Protein AF-A0A7C4FQJ3-F1 (afdb_monomer_lite)

Radius of gyration: 30.44 Å; chains: 1; bounding box: 120×42×60 Å

pLDDT: mean 80.61, std 16.91, range [27.39, 98.31]

Foldseek 3Di:
DDPPPPPPDFLEAEDPQDVNQADLAQVRRVVLLVVLLVPEDADDDPDDDPDDDADDGRCVVGVNVRSNRVNNCVVPDDPDDDDDDDDPDDDDPDDDDSPDYYYADNNAFKDFQFVLFQLPCQLQVQLPLSQWDRDPSGIDGPFRLSTRNPPSSCPRRPSSRMDGDDDDGDHHRSVVSVVVVVVVVVVVVVVVVVVVVPPPPPPDDPPVPDDDDDDDDDDPDDDDDDDDDDD

Secondary structure (DSSP, 8-state):
--TT----SSSEE--SSBTTTB-SSHHHHHHHHHHHHHT-PPPP-SS---------S-HHHHHHHHHHHHGGGTT---S--------SS---SS-----S-EE--TT-EEEE-TTT-----TTSTT-TT--EEEETTEEEES-GGG--S--TTTTT-TT--EEEE----PPP-HHHHHHHHHHHHHHHHHHHHHHTTSS------GGG--PPPPPPPP-------------

Structure (mmCIF, N/CA/C/O backbone):
data_AF-A0A7C4FQJ3-F1
#
_entry.id   AF-A0A7C4FQJ3-F1
#
loop_
_atom_site.group_PDB
_atom_site.id
_atom_site.type_symbol
_atom_site.label_atom_id
_atom_site.label_alt_id
_atom_site.label_comp_id
_atom_site.label_asym_id
_atom_site.label_entity_id
_atom_site.label_seq_id
_atom_site.pdbx_PDB_ins_code
_atom_site.Cartn_x
_atom_site.Cartn_y
_atom_site.Cartn_z
_atom_site.occupancy
_atom_site.B_iso_or_equiv
_atom_site.auth_seq_id
_atom_site.auth_comp_id
_atom_site.auth_asym_id
_atom_site.auth_atom_id
_atom_site.pdbx_PDB_model_num
ATOM 1 N N . MET A 1 1 ? 21.097 -26.391 -0.939 1.00 33.69 1 MET A N 1
ATOM 2 C CA . MET A 1 1 ? 20.288 -25.383 -0.218 1.00 33.69 1 MET A CA 1
ATOM 3 C C . MET A 1 1 ? 18.877 -25.430 -0.784 1.00 33.69 1 MET A C 1
ATOM 5 O O . MET A 1 1 ? 18.704 -25.175 -1.967 1.00 33.69 1 MET A O 1
ATOM 9 N N . ASN A 1 2 ? 17.912 -25.913 -0.001 1.00 27.39 2 ASN A N 1
ATOM 10 C CA . ASN A 1 2 ? 16.587 -26.300 -0.489 1.00 27.39 2 ASN A CA 1
ATOM 11 C C . ASN A 1 2 ? 15.615 -25.109 -0.390 1.00 27.39 2 ASN A C 1
ATOM 13 O O . ASN A 1 2 ? 15.129 -24.790 0.691 1.00 27.39 2 ASN A O 1
ATOM 17 N N . ILE A 1 3 ? 15.368 -24.439 -1.518 1.00 42.12 3 ILE A N 1
ATOM 18 C CA . ILE A 1 3 ? 14.580 -23.191 -1.632 1.00 42.12 3 ILE A CA 1
ATOM 19 C C . ILE A 1 3 ? 13.062 -23.422 -1.463 1.00 42.12 3 ILE A C 1
ATOM 21 O O . ILE A 1 3 ? 12.277 -22.481 -1.503 1.00 42.12 3 ILE A O 1
ATOM 25 N N . PHE A 1 4 ? 12.643 -24.677 -1.274 1.00 44.12 4 PHE A N 1
ATOM 26 C CA . PHE A 1 4 ? 11.241 -25.092 -1.170 1.00 44.12 4 PHE A CA 1
ATOM 27 C C . PHE A 1 4 ? 10.815 -25.492 0.250 1.00 44.12 4 PHE A C 1
ATOM 29 O O . PHE A 1 4 ? 9.673 -25.892 0.454 1.00 44.12 4 PHE A O 1
ATOM 36 N N . SER A 1 5 ? 11.700 -25.386 1.246 1.00 38.53 5 SER A N 1
ATOM 37 C CA . SER A 1 5 ? 11.407 -25.865 2.606 1.00 38.53 5 SER A CA 1
ATOM 38 C C . SER A 1 5 ? 10.730 -24.850 3.528 1.00 38.53 5 SER A C 1
ATOM 40 O O . SER A 1 5 ? 10.551 -25.161 4.706 1.00 38.53 5 SER A O 1
ATOM 42 N N . ASN A 1 6 ? 10.311 -23.674 3.047 1.00 39.09 6 ASN A N 1
ATOM 43 C CA . ASN A 1 6 ? 9.541 -22.769 3.898 1.00 39.09 6 ASN A CA 1
ATOM 44 C C . ASN A 1 6 ? 8.069 -23.185 3.878 1.00 39.09 6 ASN A C 1
ATOM 46 O O . ASN A 1 6 ? 7.295 -22.804 3.001 1.00 39.09 6 ASN A O 1
ATOM 50 N N . ARG A 1 7 ? 7.727 -24.066 4.823 1.00 42.25 7 ARG A N 1
ATOM 51 C CA . ARG A 1 7 ? 6.365 -24.529 5.066 1.00 42.25 7 ARG A CA 1
ATOM 52 C C . ARG A 1 7 ? 5.461 -23.314 5.233 1.00 42.25 7 ARG A C 1
ATOM 54 O O . ARG A 1 7 ? 5.662 -22.498 6.125 1.00 42.25 7 ARG A O 1
ATOM 61 N N . ASN A 1 8 ? 4.482 -23.252 4.343 1.00 44.09 8 ASN A N 1
ATOM 62 C CA . ASN A 1 8 ? 3.372 -22.321 4.305 1.00 44.09 8 ASN A CA 1
ATOM 63 C C . ASN A 1 8 ? 2.538 -22.486 5.590 1.00 44.09 8 ASN A C 1
ATOM 65 O O . ASN A 1 8 ? 1.589 -23.267 5.624 1.00 44.09 8 ASN A O 1
ATOM 69 N N . GLN A 1 9 ? 2.942 -21.837 6.680 1.00 42.66 9 GLN A N 1
ATOM 70 C CA . GLN A 1 9 ? 2.103 -21.709 7.866 1.00 42.66 9 GLN A CA 1
ATOM 71 C C . GLN A 1 9 ? 1.145 -20.542 7.589 1.00 42.66 9 GLN A C 1
ATOM 73 O O . GLN A 1 9 ? 1.572 -19.395 7.568 1.00 42.66 9 GLN A O 1
ATOM 78 N N . GLY A 1 10 ? -0.118 -20.845 7.270 1.00 50.75 10 GLY A N 1
ATOM 79 C CA . GLY A 1 10 ? -1.198 -19.848 7.185 1.00 50.75 10 GLY A CA 1
ATOM 80 C C . GLY A 1 10 ? -1.580 -19.315 5.796 1.00 50.75 10 GLY A C 1
ATOM 81 O O . GLY A 1 10 ? -2.451 -18.461 5.715 1.00 50.75 10 GLY A O 1
ATOM 82 N N . GLY A 1 11 ? -0.986 -19.790 4.694 1.00 65.56 11 GLY A N 1
ATOM 83 C CA . GLY A 1 11 ? -1.354 -19.321 3.345 1.00 65.56 11 GLY A CA 1
ATOM 84 C C . GLY A 1 11 ? -0.815 -17.930 2.979 1.00 65.56 11 GLY A C 1
ATOM 85 O O . GLY A 1 11 ? -1.177 -17.390 1.937 1.00 65.56 11 GLY A O 1
ATOM 86 N N . ILE A 1 12 ? 0.068 -17.354 3.797 1.00 73.25 12 ILE A N 1
ATOM 87 C CA . ILE A 1 12 ? 0.693 -16.051 3.550 1.00 73.25 12 ILE A CA 1
ATOM 88 C C . ILE A 1 12 ? 2.012 -16.242 2.794 1.00 73.25 12 ILE A C 1
ATOM 90 O O . ILE A 1 12 ? 2.912 -16.975 3.215 1.00 73.25 12 ILE A O 1
ATOM 94 N N . ARG A 1 13 ? 2.153 -15.548 1.663 1.00 77.12 13 ARG A N 1
ATOM 95 C CA . ARG A 1 13 ? 3.369 -15.522 0.855 1.00 77.12 13 ARG A CA 1
ATOM 96 C C . ARG A 1 13 ? 4.292 -14.391 1.311 1.00 77.12 13 ARG A C 1
ATOM 98 O O . ARG A 1 13 ? 4.079 -13.230 0.975 1.00 77.12 13 ARG A O 1
ATOM 105 N N . ARG A 1 14 ? 5.371 -14.774 1.995 1.00 79.88 14 ARG A N 1
ATOM 106 C CA . ARG A 1 14 ? 6.438 -13.865 2.444 1.00 79.88 14 ARG A CA 1
ATOM 107 C C . ARG A 1 14 ? 7.225 -13.249 1.275 1.00 79.88 14 ARG A C 1
ATOM 109 O O . ARG A 1 14 ? 7.381 -13.911 0.235 1.00 79.88 14 ARG A O 1
ATOM 116 N N . PRO A 1 15 ? 7.775 -12.029 1.422 1.00 85.12 15 PRO A N 1
ATOM 117 C CA . PRO A 1 15 ? 8.543 -11.381 0.366 1.00 85.12 15 PRO A CA 1
ATOM 118 C C . PRO A 1 15 ? 9.841 -12.149 0.074 1.00 85.12 15 PRO A C 1
ATOM 120 O O . PRO A 1 15 ? 10.748 -12.236 0.894 1.00 85.12 15 PRO A O 1
ATOM 123 N N . ALA A 1 16 ? 9.952 -12.701 -1.136 1.00 88.06 16 ALA A N 1
ATOM 124 C CA . ALA A 1 16 ? 11.078 -13.562 -1.519 1.00 88.06 16 ALA A CA 1
ATOM 125 C C . ALA A 1 16 ? 12.382 -12.805 -1.839 1.00 88.06 16 ALA A C 1
ATOM 127 O O . ALA A 1 16 ? 13.419 -13.440 -2.024 1.00 88.06 16 ALA A O 1
ATOM 128 N N . VAL A 1 17 ? 12.317 -11.477 -1.989 1.00 91.44 17 VAL A N 1
ATOM 129 C CA . VAL A 1 17 ? 13.436 -10.629 -2.444 1.00 91.44 17 VAL A CA 1
ATOM 130 C C . VAL A 1 17 ? 13.626 -9.363 -1.597 1.00 91.44 17 VAL A C 1
ATOM 132 O O . VAL A 1 17 ? 14.410 -8.490 -1.977 1.00 91.44 17 VAL A O 1
ATOM 135 N N . ALA A 1 18 ? 12.937 -9.260 -0.455 1.00 87.69 18 ALA A N 1
ATOM 136 C CA . ALA A 1 18 ? 13.208 -8.221 0.536 1.00 87.69 18 ALA A CA 1
ATOM 137 C C . ALA A 1 18 ? 14.666 -8.321 1.009 1.00 87.69 18 ALA A C 1
ATOM 139 O O . ALA A 1 18 ? 15.169 -9.416 1.257 1.00 87.69 18 ALA A O 1
ATOM 140 N N . GLY A 1 19 ? 15.358 -7.186 1.080 1.00 87.69 19 GLY A N 1
ATOM 141 C CA . GLY A 1 19 ? 16.791 -7.104 1.378 1.00 87.69 19 GLY A CA 1
ATOM 142 C C . GLY A 1 19 ? 17.708 -7.348 0.173 1.00 87.69 19 GLY A C 1
ATOM 143 O O . GLY A 1 19 ? 18.912 -7.140 0.285 1.00 87.69 19 GLY A O 1
ATOM 144 N N . ALA A 1 20 ? 17.166 -7.756 -0.981 1.00 91.94 20 ALA A N 1
ATOM 145 C CA . ALA A 1 20 ? 17.928 -7.941 -2.219 1.00 91.94 20 ALA A CA 1
ATOM 146 C C . ALA A 1 20 ? 17.508 -6.955 -3.317 1.00 91.94 20 ALA A C 1
ATOM 148 O O . ALA A 1 20 ? 18.353 -6.310 -3.927 1.00 91.94 20 ALA A O 1
ATOM 149 N N . PHE A 1 21 ? 16.206 -6.850 -3.595 1.00 95.62 21 PHE A N 1
ATOM 150 C CA . PHE A 1 21 ? 15.679 -5.978 -4.656 1.00 95.62 21 PHE A CA 1
ATOM 151 C C . PHE A 1 21 ? 15.220 -4.629 -4.112 1.00 95.62 21 PHE A C 1
ATOM 153 O O . PHE A 1 21 ? 15.245 -3.629 -4.820 1.00 95.62 21 PHE A O 1
ATOM 160 N N . TYR A 1 22 ? 14.800 -4.607 -2.860 1.00 93.75 22 TYR A N 1
ATOM 161 C CA . TYR A 1 22 ? 14.366 -3.428 -2.132 1.00 93.75 22 TYR A CA 1
ATOM 162 C C . TYR A 1 22 ? 14.718 -3.633 -0.655 1.00 93.75 22 TYR A C 1
ATOM 164 O O . TYR A 1 22 ? 14.908 -4.788 -0.247 1.00 93.75 22 TYR A O 1
ATOM 172 N N . PRO A 1 23 ? 14.829 -2.565 0.149 1.00 86.62 23 PRO A N 1
ATOM 173 C CA . PRO A 1 23 ? 15.145 -2.699 1.566 1.00 86.62 23 PRO A CA 1
ATOM 174 C C . PRO A 1 23 ? 14.177 -3.646 2.286 1.00 86.62 23 PRO A C 1
ATOM 176 O O . PRO A 1 23 ? 12.971 -3.615 2.056 1.00 86.62 23 PRO A O 1
ATOM 179 N N . SER A 1 24 ? 14.703 -4.515 3.152 1.00 79.38 24 SER A N 1
ATOM 180 C CA . SER A 1 24 ? 13.869 -5.379 4.002 1.00 79.38 24 SER A CA 1
ATOM 181 C C . SER A 1 24 ? 13.267 -4.637 5.192 1.00 79.38 24 SER A C 1
ATOM 183 O O . SER A 1 24 ? 12.317 -5.132 5.783 1.00 79.38 24 SER A O 1
ATOM 185 N N . SER A 1 25 ? 13.827 -3.481 5.550 1.00 76.50 25 SER A N 1
ATOM 186 C CA . SER A 1 25 ? 13.271 -2.578 6.555 1.00 76.50 25 SER A CA 1
ATOM 187 C C . SER A 1 25 ? 12.199 -1.691 5.921 1.00 76.50 25 SER A C 1
ATOM 189 O O . SER A 1 25 ? 12.406 -1.126 4.846 1.00 76.50 25 SER A O 1
ATOM 191 N N . SER A 1 26 ? 11.067 -1.552 6.606 1.00 71.31 26 SER A N 1
ATOM 192 C CA . SER A 1 26 ? 9.972 -0.651 6.260 1.00 71.31 26 SER A CA 1
ATOM 193 C C . SER A 1 26 ? 10.376 0.814 6.226 1.00 71.31 26 SER A C 1
ATOM 195 O O . SER A 1 26 ? 9.877 1.537 5.367 1.00 71.31 26 SER A O 1
ATOM 197 N N . SER A 1 27 ? 11.240 1.275 7.139 1.00 55.97 27 SER A N 1
ATOM 198 C CA . SER A 1 27 ? 11.625 2.690 7.213 1.00 55.97 27 SER A CA 1
ATOM 199 C C . SER A 1 27 ? 12.427 3.073 5.982 1.00 55.97 27 SER A C 1
ATOM 201 O O . SER A 1 27 ? 12.003 3.956 5.242 1.00 55.97 27 SER A O 1
ATOM 203 N N . SER A 1 28 ? 13.492 2.328 5.683 1.00 73.25 28 SER A N 1
ATOM 204 C CA . SER A 1 28 ? 14.291 2.538 4.473 1.00 73.25 28 SER A CA 1
ATOM 205 C C . SER A 1 28 ? 13.462 2.349 3.200 1.00 73.25 28 SER A C 1
ATOM 207 O O . SER A 1 28 ? 13.546 3.160 2.284 1.00 73.25 28 SER A O 1
ATOM 209 N N . LEU A 1 29 ? 12.606 1.319 3.146 1.00 81.00 29 LEU A N 1
ATOM 210 C CA . LEU A 1 29 ? 11.724 1.094 1.998 1.00 81.00 29 LEU A CA 1
ATOM 211 C C . LEU A 1 29 ? 10.767 2.274 1.773 1.00 81.00 29 LEU A C 1
ATOM 213 O O . LEU A 1 29 ? 10.519 2.675 0.637 1.00 81.00 29 LEU A O 1
ATOM 217 N N . ARG A 1 30 ? 10.217 2.831 2.853 1.00 76.38 30 ARG A N 1
ATOM 218 C CA . ARG A 1 30 ? 9.318 3.984 2.809 1.00 76.38 30 ARG A CA 1
ATOM 219 C C . ARG A 1 30 ? 10.050 5.250 2.397 1.00 76.38 30 ARG A C 1
ATOM 221 O O . ARG A 1 30 ? 9.516 5.986 1.575 1.00 76.38 30 ARG A O 1
ATOM 228 N N . GLU A 1 31 ? 11.224 5.509 2.960 1.00 77.31 31 GLU A N 1
ATOM 229 C CA . GLU A 1 31 ? 12.056 6.656 2.592 1.00 77.31 31 GLU A CA 1
ATOM 230 C C . GLU A 1 31 ? 12.368 6.638 1.095 1.00 77.31 31 GLU A C 1
ATOM 232 O O . GLU A 1 31 ? 12.139 7.644 0.421 1.00 77.31 31 GLU A O 1
ATOM 237 N N . ASP A 1 32 ? 12.759 5.477 0.559 1.00 88.25 32 ASP A N 1
ATOM 238 C CA . ASP A 1 32 ? 12.965 5.282 -0.877 1.00 88.25 32 ASP A CA 1
ATOM 239 C C . ASP A 1 32 ? 11.692 5.618 -1.672 1.00 88.25 32 ASP A C 1
ATOM 241 O O . ASP A 1 32 ? 11.722 6.454 -2.575 1.00 88.25 32 ASP A O 1
ATOM 245 N N . ILE A 1 33 ? 10.546 5.016 -1.321 1.00 89.12 33 ILE A N 1
ATOM 246 C CA . ILE A 1 33 ? 9.272 5.220 -2.036 1.00 89.12 33 ILE A CA 1
ATOM 247 C C . ILE A 1 33 ? 8.823 6.687 -1.995 1.00 89.12 33 ILE A C 1
ATOM 249 O O . ILE A 1 33 ? 8.450 7.241 -3.031 1.00 89.12 33 ILE A O 1
ATOM 253 N N . ILE A 1 34 ? 8.853 7.322 -0.820 1.00 83.94 34 ILE A N 1
ATOM 254 C CA . ILE A 1 34 ? 8.459 8.725 -0.645 1.00 83.94 34 ILE A CA 1
ATOM 255 C C . ILE A 1 34 ? 9.386 9.627 -1.452 1.00 83.94 34 ILE A C 1
ATOM 257 O O . ILE A 1 34 ? 8.900 10.502 -2.167 1.00 83.94 34 ILE A O 1
ATOM 261 N N . SER A 1 35 ? 10.697 9.392 -1.386 1.00 90.12 35 SER A N 1
ATOM 262 C CA . SER A 1 35 ? 11.687 10.146 -2.155 1.00 90.12 35 SER A CA 1
ATOM 263 C C . SER A 1 35 ? 11.422 10.029 -3.659 1.00 90.12 35 SER A C 1
ATOM 265 O O . SER A 1 35 ? 11.310 11.040 -4.356 1.00 90.12 35 SER A O 1
ATOM 267 N N . TYR A 1 36 ? 11.187 8.813 -4.163 1.00 97.62 36 TYR A N 1
ATOM 268 C CA . TYR A 1 36 ? 10.872 8.600 -5.576 1.00 97.62 36 TYR A CA 1
ATOM 269 C C . TYR A 1 36 ? 9.573 9.281 -6.014 1.00 97.62 36 TYR A C 1
ATOM 271 O O . TYR A 1 36 ? 9.514 9.799 -7.131 1.00 97.62 36 TYR A O 1
ATOM 279 N N . LEU A 1 37 ? 8.529 9.267 -5.180 1.00 94.50 37 LEU A N 1
ATOM 280 C CA . LEU A 1 37 ? 7.241 9.907 -5.476 1.00 94.50 37 LEU A CA 1
ATOM 281 C C . LEU A 1 37 ? 7.296 11.435 -5.355 1.00 94.50 37 LEU A C 1
ATOM 283 O O . LEU A 1 37 ? 6.553 12.119 -6.058 1.00 94.50 37 LEU A O 1
ATOM 287 N N . ALA A 1 38 ? 8.141 11.975 -4.475 1.00 92.81 38 ALA A N 1
ATOM 288 C CA . ALA A 1 38 ? 8.336 13.415 -4.308 1.00 92.81 38 ALA A CA 1
ATOM 289 C C . ALA A 1 38 ? 9.043 14.047 -5.517 1.00 92.81 38 ALA A C 1
ATOM 291 O O . ALA A 1 38 ? 8.758 15.189 -5.864 1.00 92.81 38 ALA A O 1
ATOM 292 N N . ASN A 1 39 ? 9.902 13.286 -6.199 1.00 96.94 39 ASN A N 1
ATOM 293 C CA . ASN A 1 39 ? 10.610 13.723 -7.408 1.00 96.94 39 ASN A CA 1
ATOM 294 C C . ASN A 1 39 ? 9.741 13.728 -8.681 1.00 96.94 39 ASN A C 1
ATOM 296 O O . ASN A 1 39 ? 10.256 13.962 -9.775 1.00 96.94 39 ASN A O 1
ATOM 300 N N . VAL A 1 40 ? 8.447 13.420 -8.573 1.00 97.88 40 VAL A N 1
ATOM 301 C CA . VAL A 1 40 ? 7.543 13.286 -9.718 1.00 97.88 40 VAL A CA 1
ATOM 302 C C . VAL A 1 40 ? 6.349 14.213 -9.553 1.00 97.88 40 VAL A C 1
ATOM 304 O O . VAL A 1 40 ? 5.654 14.193 -8.538 1.00 97.88 40 VAL A O 1
ATOM 307 N N . GLU A 1 41 ? 6.061 14.976 -10.600 1.00 96.25 41 GLU A N 1
ATOM 308 C CA . GLU A 1 41 ? 4.838 15.765 -10.701 1.00 96.25 41 GLU A CA 1
ATOM 309 C C . GLU A 1 41 ? 3.704 14.954 -11.340 1.00 96.25 41 GLU A C 1
ATOM 311 O O . GLU A 1 41 ? 3.920 14.057 -12.166 1.00 96.25 41 GLU A O 1
ATOM 316 N N . LYS A 1 42 ? 2.464 15.275 -10.961 1.00 95.50 42 LYS A N 1
ATOM 317 C CA . LYS A 1 42 ? 1.294 14.746 -11.663 1.00 95.50 42 LYS A CA 1
ATOM 318 C C . LYS A 1 42 ? 1.156 15.431 -13.010 1.00 95.50 42 LYS A C 1
ATOM 320 O O . LYS A 1 42 ? 1.241 16.653 -13.098 1.00 95.50 42 LYS A O 1
ATOM 325 N N . ILE A 1 43 ? 0.870 14.642 -14.033 1.00 95.19 43 ILE A N 1
ATOM 326 C CA . ILE A 1 43 ? 0.503 15.144 -15.351 1.00 95.19 43 ILE A CA 1
ATOM 327 C C . ILE A 1 43 ? -1.007 15.036 -15.537 1.00 95.19 43 ILE A C 1
ATOM 329 O O . ILE A 1 43 ? -1.663 14.153 -14.982 1.00 95.19 43 ILE A O 1
ATOM 333 N N . GLN A 1 44 ? -1.569 15.938 -16.335 1.00 93.19 44 GLN A N 1
ATOM 334 C CA . GLN A 1 44 ? -2.956 15.810 -16.757 1.00 93.19 44 GLN A CA 1
ATOM 335 C C . GLN A 1 44 ? -3.063 14.657 -17.759 1.00 93.19 44 GLN A C 1
ATOM 337 O O . GLN A 1 44 ? -2.396 14.661 -18.793 1.00 93.19 44 GLN A O 1
ATOM 342 N N . ILE A 1 45 ? -3.901 13.673 -17.442 1.00 92.56 45 ILE A N 1
ATOM 343 C CA . ILE A 1 45 ? -4.217 12.549 -18.321 1.00 92.56 45 ILE A CA 1
ATOM 344 C C . ILE A 1 45 ? -5.700 12.635 -18.646 1.00 92.56 45 ILE A C 1
ATOM 346 O O . ILE A 1 45 ? -6.536 12.661 -17.743 1.00 92.56 45 ILE A O 1
ATOM 350 N N . ASP A 1 46 ? -6.019 12.678 -19.935 1.00 92.81 46 ASP A N 1
ATOM 351 C CA . ASP A 1 46 ? -7.404 12.658 -20.383 1.00 92.81 46 ASP A CA 1
ATOM 352 C C . ASP A 1 46 ? -8.004 11.263 -20.161 1.00 92.81 46 ASP A C 1
ATOM 354 O O . ASP A 1 46 ? -7.442 10.239 -20.555 1.00 92.81 46 ASP A O 1
ATOM 358 N N . GLY A 1 47 ? -9.177 11.221 -19.531 1.00 92.12 47 GLY A N 1
ATOM 359 C CA . GLY A 1 47 ? -9.868 9.975 -19.204 1.00 92.12 47 GLY A CA 1
ATOM 360 C C . GLY A 1 47 ? -9.463 9.376 -17.853 1.00 92.12 47 GLY A C 1
ATOM 361 O O . GLY A 1 47 ? -8.960 10.057 -16.963 1.00 92.12 47 GLY A O 1
ATOM 362 N N . LYS A 1 48 ? -9.762 8.085 -17.667 1.00 91.69 48 LYS A N 1
ATOM 363 C CA . LYS A 1 48 ? -9.528 7.358 -16.411 1.00 91.69 48 LYS A CA 1
ATOM 364 C C . LYS A 1 48 ? -8.362 6.387 -16.569 1.00 91.69 48 LYS A C 1
ATOM 366 O O . LYS A 1 48 ? -8.372 5.552 -17.471 1.00 91.69 48 LYS A O 1
ATOM 371 N N . ILE A 1 49 ? -7.405 6.442 -15.646 1.00 95.62 49 ILE A N 1
ATOM 372 C CA . ILE A 1 49 ? -6.322 5.458 -15.557 1.00 95.62 49 ILE A CA 1
ATOM 373 C C . ILE A 1 49 ? -6.911 4.129 -15.067 1.00 95.62 49 ILE A C 1
ATOM 375 O O . ILE A 1 49 ? -7.478 4.060 -13.977 1.00 95.62 49 ILE A O 1
ATOM 379 N N . ILE A 1 50 ? -6.789 3.078 -15.880 1.00 95.19 50 ILE A N 1
ATOM 380 C CA . ILE A 1 50 ? -7.267 1.720 -15.550 1.00 95.19 50 ILE A CA 1
ATOM 381 C C . ILE A 1 50 ? -6.137 0.695 -15.413 1.00 95.19 50 ILE A C 1
ATOM 383 O O . ILE A 1 50 ? -6.368 -0.410 -14.933 1.00 95.19 50 ILE A O 1
ATOM 387 N N . ALA A 1 51 ? -4.926 1.037 -15.853 1.00 96.75 51 ALA A N 1
ATOM 388 C CA . ALA A 1 51 ? -3.765 0.161 -15.804 1.00 96.75 51 ALA A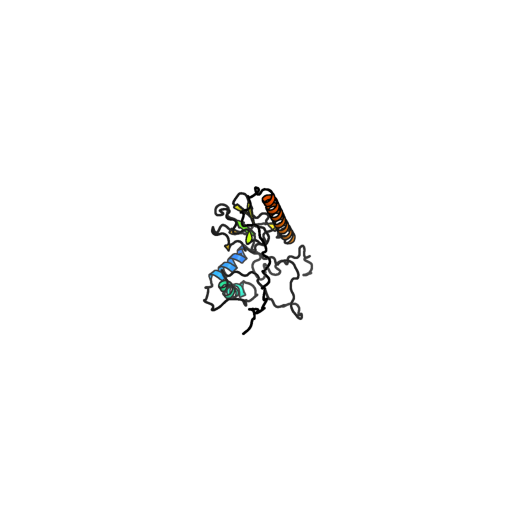 CA 1
ATOM 389 C C . ALA A 1 51 ? -2.477 0.987 -15.744 1.00 96.75 51 ALA A C 1
ATOM 391 O O . ALA A 1 51 ? -2.394 2.057 -16.347 1.00 96.75 51 ALA A O 1
ATOM 392 N N . LEU A 1 52 ? -1.469 0.450 -15.056 1.00 97.56 52 LEU A N 1
ATOM 393 C CA . LEU A 1 52 ? -0.100 0.957 -15.051 1.00 97.56 52 LEU A CA 1
ATOM 394 C C . LEU A 1 52 ? 0.836 -0.124 -15.595 1.00 97.56 52 LEU A C 1
ATOM 396 O O . LEU A 1 52 ? 0.669 -1.305 -15.296 1.00 97.56 52 LEU A O 1
ATOM 400 N N . ILE A 1 53 ? 1.845 0.287 -16.360 1.00 97.50 53 ILE A N 1
ATOM 401 C CA . ILE A 1 53 ? 2.965 -0.573 -16.750 1.00 97.50 53 ILE A CA 1
ATOM 402 C C . ILE A 1 53 ? 4.196 -0.032 -16.039 1.00 97.50 53 ILE A C 1
ATOM 404 O O . ILE A 1 53 ? 4.572 1.121 -16.238 1.00 97.50 53 ILE A O 1
ATOM 408 N N . VAL A 1 54 ? 4.809 -0.864 -15.201 1.00 98.00 54 VAL A N 1
ATOM 409 C CA . VAL A 1 54 ? 5.961 -0.477 -14.384 1.00 98.00 54 VAL A CA 1
ATOM 410 C C . VAL A 1 54 ? 7.085 -1.507 -14.491 1.00 98.00 54 VAL A C 1
ATOM 412 O O . VAL A 1 54 ? 6.820 -2.702 -14.661 1.00 98.00 54 VAL A O 1
ATOM 415 N N . PRO A 1 55 ? 8.353 -1.077 -14.397 1.00 97.88 55 PRO A N 1
ATOM 416 C CA . PRO A 1 55 ? 9.475 -1.999 -14.272 1.00 97.88 55 PRO A CA 1
ATOM 417 C C . PRO A 1 55 ? 9.455 -2.722 -12.913 1.00 97.88 55 PRO A C 1
ATOM 419 O O . PRO A 1 55 ? 8.924 -2.208 -11.933 1.00 97.88 55 PRO A O 1
ATOM 422 N N . HIS A 1 56 ? 10.076 -3.903 -12.846 1.00 96.56 56 HIS A N 1
ATOM 423 C CA . HIS A 1 56 ? 10.138 -4.743 -11.635 1.00 96.56 56 HIS A CA 1
ATOM 424 C C . HIS A 1 56 ? 11.575 -5.141 -11.245 1.00 96.56 56 HIS A C 1
ATOM 426 O O . HIS A 1 56 ? 11.789 -6.161 -10.586 1.00 96.56 56 HIS A O 1
ATOM 432 N N . ALA A 1 57 ? 12.576 -4.374 -11.690 1.00 96.38 57 ALA A N 1
ATOM 433 C CA . ALA A 1 57 ? 13.955 -4.568 -11.251 1.00 96.38 57 ALA A CA 1
ATOM 434 C C . ALA A 1 57 ? 14.132 -4.092 -9.794 1.00 96.38 57 ALA A C 1
ATOM 436 O O . ALA A 1 57 ? 13.200 -3.589 -9.163 1.00 96.38 57 ALA A O 1
ATOM 437 N N . GLY A 1 58 ? 15.337 -4.265 -9.243 1.00 97.06 58 GLY A N 1
ATOM 438 C CA . GLY A 1 58 ? 15.658 -3.707 -7.929 1.00 97.06 58 GLY A CA 1
ATOM 439 C C . GLY A 1 58 ? 15.448 -2.186 -7.890 1.00 97.06 58 GLY A C 1
ATOM 440 O O . GLY A 1 58 ? 15.699 -1.496 -8.880 1.00 97.06 58 GLY A O 1
ATOM 441 N N . TYR A 1 59 ? 14.999 -1.658 -6.750 1.00 96.81 59 TYR A N 1
ATOM 442 C CA . TYR A 1 59 ? 14.583 -0.260 -6.578 1.00 96.81 59 TYR A CA 1
ATOM 443 C C . TYR A 1 59 ? 15.690 0.733 -6.921 1.00 96.81 59 TYR A C 1
ATOM 445 O O . TYR A 1 59 ? 15.415 1.733 -7.579 1.00 96.81 59 TYR A O 1
ATOM 453 N N . MET A 1 60 ? 16.945 0.395 -6.619 1.00 96.31 60 MET A N 1
ATOM 454 C CA . MET A 1 60 ? 18.104 1.200 -7.015 1.00 96.31 60 MET A CA 1
ATOM 455 C C . MET A 1 60 ? 18.197 1.459 -8.530 1.00 96.31 60 MET A C 1
ATOM 457 O O . MET A 1 60 ? 18.807 2.438 -8.945 1.00 96.31 60 MET A O 1
ATOM 461 N N . TYR A 1 61 ? 17.608 0.590 -9.358 1.00 97.38 61 TYR A N 1
ATOM 462 C CA . TYR A 1 61 ? 17.610 0.712 -10.816 1.00 97.38 61 TYR A CA 1
ATOM 463 C C . TYR A 1 61 ? 16.285 1.236 -11.364 1.00 97.38 61 TYR A C 1
ATOM 465 O O . TYR A 1 61 ? 16.278 1.974 -12.345 1.00 97.38 61 TYR A O 1
ATOM 473 N N . SER A 1 62 ? 15.159 0.824 -10.776 1.00 98.00 62 SER A N 1
ATOM 474 C CA . SER A 1 62 ? 13.841 1.058 -11.373 1.00 98.00 62 SER A CA 1
ATOM 475 C C . SER A 1 62 ? 12.817 1.747 -10.479 1.00 98.00 62 SER A C 1
ATOM 477 O O . SER A 1 62 ? 11.725 2.039 -10.961 1.00 98.00 62 SER A O 1
ATOM 479 N N . GLY A 1 63 ? 13.141 2.035 -9.216 1.00 97.56 63 GLY A N 1
ATOM 480 C CA . GLY A 1 63 ? 12.218 2.658 -8.261 1.00 97.56 63 GLY A CA 1
ATOM 481 C C . GLY A 1 63 ? 11.726 4.027 -8.734 1.00 97.56 63 GLY A C 1
ATOM 482 O O . GLY A 1 63 ? 10.522 4.242 -8.864 1.00 97.56 63 GLY A O 1
ATOM 483 N N . GLN A 1 64 ? 12.655 4.906 -9.122 1.00 98.31 64 GLN A N 1
ATOM 484 C CA . GLN A 1 64 ? 12.330 6.234 -9.657 1.00 98.31 64 GLN A CA 1
ATOM 485 C C . GLN A 1 64 ? 11.558 6.177 -10.986 1.00 98.31 64 GLN A C 1
ATOM 487 O O . GLN A 1 64 ? 10.734 7.041 -11.261 1.00 98.31 64 GLN A O 1
ATOM 492 N N . VAL A 1 65 ? 11.798 5.164 -11.824 1.00 98.31 65 VAL A N 1
ATOM 493 C CA . VAL A 1 65 ? 11.054 5.004 -13.085 1.00 98.31 65 VAL A CA 1
ATOM 494 C C . VAL A 1 65 ? 9.619 4.558 -12.805 1.00 98.31 65 VAL A C 1
ATOM 496 O O . VAL A 1 65 ? 8.681 5.089 -13.393 1.00 98.31 65 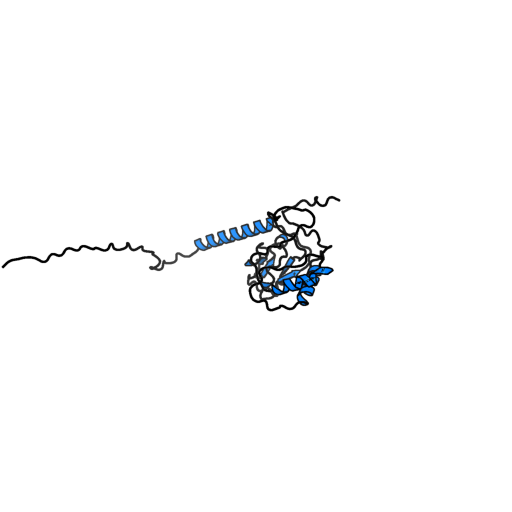VAL A O 1
ATOM 499 N N . ALA A 1 66 ? 9.432 3.611 -11.883 1.00 98.31 66 ALA A N 1
ATOM 500 C CA . ALA A 1 66 ? 8.107 3.149 -11.486 1.00 98.31 66 ALA A CA 1
ATOM 501 C C . ALA A 1 66 ? 7.270 4.267 -10.836 1.00 98.31 66 ALA A C 1
ATOM 503 O O . ALA A 1 66 ? 6.053 4.308 -11.035 1.00 98.31 66 ALA A O 1
ATOM 504 N N . SER A 1 67 ? 7.894 5.198 -10.103 1.00 98.12 67 SER A N 1
ATOM 505 C CA . SER A 1 67 ? 7.169 6.288 -9.439 1.00 98.12 67 SER A CA 1
ATOM 506 C C . SER A 1 67 ? 6.496 7.257 -10.416 1.00 98.12 67 SER A C 1
ATOM 508 O O . SER A 1 67 ? 5.437 7.783 -10.078 1.00 98.12 67 SER A O 1
ATOM 510 N N . TYR A 1 68 ? 7.005 7.413 -11.648 1.00 98.19 68 TYR A N 1
ATOM 511 C CA . TYR A 1 68 ? 6.322 8.191 -12.691 1.00 98.19 68 TYR A CA 1
ATOM 512 C C . TYR A 1 68 ? 4.911 7.684 -12.984 1.00 98.19 68 TYR A C 1
ATOM 514 O O . TYR A 1 68 ? 4.029 8.498 -13.242 1.00 98.19 68 TYR A O 1
ATOM 522 N N . ALA A 1 69 ? 4.687 6.369 -12.911 1.00 97.81 69 ALA A N 1
ATOM 523 C CA . ALA A 1 69 ? 3.375 5.761 -13.105 1.00 97.81 69 ALA A CA 1
ATOM 524 C C . ALA A 1 69 ? 2.522 5.835 -11.829 1.00 97.81 69 ALA A C 1
ATOM 526 O O . ALA A 1 69 ? 1.384 6.301 -11.872 1.00 97.81 69 ALA A O 1
ATOM 527 N N . TYR A 1 70 ? 3.079 5.426 -10.682 1.00 97.44 70 TYR A N 1
ATOM 528 C CA . TYR A 1 70 ? 2.341 5.402 -9.413 1.00 97.44 70 TYR A CA 1
ATOM 529 C C . TYR A 1 70 ? 1.889 6.792 -8.951 1.00 97.44 70 TYR A C 1
ATOM 531 O O . TYR A 1 70 ? 0.795 6.929 -8.410 1.00 97.44 70 TYR A O 1
ATOM 539 N N . LYS A 1 71 ? 2.673 7.845 -9.209 1.00 97.06 71 LYS A N 1
ATOM 540 C CA . LYS A 1 71 ? 2.296 9.214 -8.835 1.00 97.06 71 LYS A CA 1
ATOM 541 C C . LYS A 1 71 ? 0.999 9.674 -9.508 1.00 97.06 71 LYS A C 1
ATOM 543 O O . LYS A 1 71 ? 0.244 10.433 -8.905 1.00 97.06 71 LYS A O 1
ATOM 548 N N . GLN A 1 72 ? 0.701 9.185 -10.715 1.00 96.81 72 GLN A N 1
ATOM 549 C CA . GLN A 1 72 ? -0.491 9.604 -11.466 1.00 96.81 72 GLN A CA 1
ATOM 550 C C . GLN A 1 72 ? -1.792 9.075 -10.864 1.00 96.81 72 GLN A C 1
ATOM 552 O O . GLN A 1 72 ? -2.849 9.652 -11.093 1.00 96.81 72 GLN A O 1
ATOM 557 N N . ILE A 1 73 ? -1.712 8.008 -10.066 1.00 94.81 73 ILE A N 1
ATOM 558 C CA . ILE A 1 73 ? -2.864 7.432 -9.367 1.00 94.81 73 ILE A CA 1
ATOM 559 C C . ILE A 1 73 ? -2.941 7.856 -7.895 1.00 94.81 73 ILE A C 1
ATOM 561 O O . ILE A 1 73 ? -3.808 7.386 -7.166 1.00 94.81 73 ILE A O 1
ATOM 565 N N . GLU A 1 74 ? -2.056 8.740 -7.427 1.00 89.44 74 GLU A N 1
ATOM 566 C CA . GLU A 1 74 ? -2.105 9.237 -6.050 1.00 89.44 74 GLU A CA 1
ATOM 567 C C . GLU A 1 74 ? -3.431 9.980 -5.803 1.00 89.44 74 GLU A C 1
ATOM 569 O O . GLU A 1 74 ? -3.787 10.913 -6.528 1.00 89.44 74 GLU A O 1
ATOM 574 N N . GLY A 1 75 ? -4.154 9.571 -4.760 1.00 81.31 75 GLY A N 1
ATOM 575 C CA . GLY A 1 75 ? -5.486 10.088 -4.431 1.00 81.31 75 GLY A CA 1
ATOM 576 C C . GLY A 1 75 ? -6.632 9.436 -5.213 1.00 81.31 75 GLY A C 1
ATOM 577 O O . GLY A 1 75 ? -7.788 9.756 -4.954 1.00 81.31 75 GLY A O 1
ATOM 578 N N . MET A 1 76 ? -6.342 8.518 -6.142 1.00 88.06 76 MET A N 1
ATOM 579 C CA . MET A 1 76 ? -7.360 7.646 -6.727 1.00 88.06 76 MET A CA 1
ATOM 580 C C . MET A 1 76 ? -7.637 6.461 -5.799 1.00 88.06 76 MET A C 1
ATOM 582 O O . MET A 1 76 ? -6.748 5.986 -5.094 1.00 88.06 76 MET A O 1
ATOM 586 N N . THR A 1 77 ? -8.865 5.955 -5.840 1.00 81.12 77 THR A N 1
ATOM 587 C CA . THR A 1 77 ? -9.286 4.762 -5.101 1.00 81.12 77 THR A CA 1
ATOM 588 C C . THR A 1 77 ? -9.665 3.643 -6.066 1.00 81.12 77 THR A C 1
ATOM 590 O O . THR A 1 77 ? -10.152 3.885 -7.175 1.00 81.12 77 THR A O 1
ATOM 593 N N . PHE A 1 78 ? -9.419 2.403 -5.646 1.00 83.88 78 PHE A N 1
ATOM 594 C CA . PHE A 1 78 ? -9.710 1.204 -6.425 1.00 83.88 78 PHE A CA 1
ATOM 595 C C . PHE A 1 78 ? -10.254 0.122 -5.495 1.00 83.88 78 PHE A C 1
ATOM 597 O O . PHE A 1 78 ? -9.629 -0.177 -4.483 1.00 83.88 78 PHE A O 1
ATOM 604 N N . ASP A 1 79 ? -11.371 -0.503 -5.867 1.00 81.00 79 ASP A N 1
ATOM 605 C CA . ASP A 1 79 ? -11.923 -1.642 -5.117 1.00 81.00 79 ASP A CA 1
ATOM 606 C C . ASP A 1 79 ? -11.087 -2.916 -5.314 1.00 81.00 79 ASP A C 1
ATOM 608 O O . ASP A 1 79 ? -11.177 -3.876 -4.552 1.00 81.00 79 ASP A O 1
ATOM 612 N N . SER A 1 80 ? -10.305 -2.975 -6.395 1.00 84.06 80 SER A N 1
ATOM 613 C CA . SER A 1 80 ? -9.499 -4.140 -6.754 1.00 84.06 80 SER A CA 1
ATOM 614 C C . SER A 1 80 ? -8.289 -3.738 -7.589 1.00 84.06 80 SER A C 1
ATOM 616 O O . SER A 1 80 ? -8.407 -2.973 -8.547 1.00 84.06 80 SER A O 1
ATOM 618 N N . VAL A 1 81 ? -7.130 -4.311 -7.254 1.00 90.44 81 VAL A N 1
ATOM 619 C CA . VAL A 1 81 ? -5.879 -4.171 -8.007 1.00 90.44 81 VAL A CA 1
ATOM 620 C C . VAL A 1 81 ? -5.415 -5.555 -8.445 1.00 90.44 81 VAL A C 1
ATOM 622 O O . VAL A 1 81 ? -5.258 -6.456 -7.625 1.00 90.44 81 VAL A O 1
ATOM 625 N N . ILE A 1 82 ? -5.179 -5.726 -9.746 1.00 92.94 82 ILE A N 1
ATOM 626 C CA . ILE A 1 82 ? -4.649 -6.969 -10.315 1.00 92.94 82 ILE A CA 1
ATOM 627 C C . ILE A 1 82 ? -3.178 -6.739 -10.672 1.00 92.94 82 ILE A C 1
ATOM 629 O O . ILE A 1 82 ? -2.869 -6.002 -11.606 1.00 92.94 82 ILE A O 1
ATOM 633 N N . ALA A 1 83 ? -2.267 -7.383 -9.941 1.00 92.69 83 ALA A N 1
ATOM 634 C CA . ALA A 1 83 ? -0.837 -7.349 -10.237 1.00 92.69 83 ALA A CA 1
ATOM 635 C C . ALA A 1 83 ? -0.463 -8.489 -11.198 1.00 92.69 83 ALA A C 1
ATOM 637 O O . ALA A 1 83 ? -0.486 -9.664 -10.829 1.00 92.69 83 ALA A O 1
ATOM 638 N N . LEU A 1 84 ? -0.109 -8.144 -12.438 1.00 94.50 84 LEU A N 1
ATOM 639 C CA . LEU A 1 84 ? 0.297 -9.103 -13.466 1.00 94.50 84 LEU A CA 1
ATOM 640 C C . LEU A 1 84 ? 1.822 -9.122 -13.602 1.00 94.50 84 LEU A C 1
ATOM 642 O O . LEU A 1 84 ? 2.446 -8.098 -13.870 1.00 94.50 84 LEU A O 1
ATOM 646 N N . GLY A 1 85 ? 2.418 -10.302 -13.441 1.00 91.88 85 GLY A N 1
ATOM 647 C CA . GLY A 1 85 ? 3.852 -10.523 -13.603 1.00 91.88 85 GLY A CA 1
ATOM 648 C C . GLY A 1 85 ? 4.137 -11.682 -14.551 1.00 91.88 85 GLY A C 1
ATOM 649 O O . GLY A 1 85 ? 3.326 -12.596 -14.701 1.00 91.88 85 GLY A O 1
ATOM 650 N N . VAL A 1 86 ? 5.309 -11.656 -15.181 1.00 92.81 86 VAL A N 1
ATOM 651 C CA . VAL A 1 86 ? 5.790 -12.756 -16.027 1.00 92.81 86 VAL A CA 1
ATOM 652 C C . VAL A 1 86 ? 6.645 -13.727 -15.216 1.00 92.81 86 VAL A C 1
ATOM 654 O O . VAL A 1 86 ? 7.347 -13.338 -14.281 1.00 92.81 86 VAL A O 1
ATOM 657 N N . SER A 1 87 ? 6.604 -15.008 -15.579 1.00 93.38 87 SER A N 1
ATOM 658 C CA . SER A 1 87 ? 7.470 -16.013 -14.966 1.00 93.38 87 SER A CA 1
ATOM 659 C C . SER A 1 87 ? 8.843 -16.016 -15.624 1.00 93.38 87 SER A C 1
ATOM 661 O O . SER A 1 87 ? 8.978 -16.359 -16.794 1.00 93.38 87 SER A O 1
ATOM 663 N N . HIS A 1 88 ? 9.872 -15.693 -14.843 1.00 93.00 88 HIS A N 1
ATOM 664 C CA . HIS A 1 88 ? 11.271 -15.740 -15.290 1.00 93.00 88 HIS A CA 1
ATOM 665 C C . HIS A 1 88 ? 11.957 -17.084 -15.048 1.00 93.00 88 HIS A C 1
ATOM 667 O O . HIS A 1 88 ? 13.084 -17.286 -15.486 1.00 93.00 88 HIS A O 1
ATOM 673 N N . ARG A 1 89 ? 11.327 -17.987 -14.289 1.00 90.69 89 ARG A N 1
ATOM 674 C CA . ARG A 1 89 ? 11.974 -19.231 -13.833 1.00 90.69 89 ARG A CA 1
ATOM 675 C C . ARG A 1 89 ? 11.397 -20.480 -14.473 1.00 90.69 89 ARG A C 1
ATOM 677 O O . ARG A 1 89 ? 12.139 -21.415 -14.744 1.00 90.69 89 ARG A O 1
ATOM 684 N N . VAL A 1 90 ? 10.081 -20.514 -14.659 1.00 92.00 90 VAL A N 1
ATOM 685 C CA . VAL A 1 90 ? 9.373 -21.717 -15.100 1.00 92.00 90 VAL A CA 1
ATOM 686 C C . VAL A 1 90 ? 8.394 -21.343 -16.207 1.00 92.00 90 VAL A C 1
ATOM 688 O O . VAL A 1 90 ? 7.510 -20.520 -15.954 1.00 92.00 90 VAL A O 1
ATOM 691 N N . PRO A 1 91 ? 8.514 -21.927 -17.410 1.00 92.50 91 PRO A N 1
ATOM 692 C CA . PRO A 1 91 ? 7.514 -21.750 -18.449 1.00 92.50 91 PRO A CA 1
ATOM 693 C C . PRO A 1 91 ? 6.237 -22.513 -18.081 1.00 92.50 91 PRO A C 1
ATOM 695 O O . PRO A 1 91 ? 6.290 -23.646 -17.605 1.00 92.50 91 PRO A O 1
ATOM 698 N N . PHE A 1 92 ? 5.082 -21.906 -18.327 1.00 93.38 92 PHE A N 1
ATOM 699 C CA . PHE A 1 92 ? 3.782 -22.563 -18.233 1.00 93.38 92 PHE A CA 1
ATOM 700 C C . PHE A 1 92 ? 2.812 -21.947 -19.242 1.00 93.38 92 PHE A C 1
ATOM 702 O O . PHE A 1 92 ? 2.991 -20.808 -19.672 1.00 93.38 92 PHE A O 1
ATOM 709 N N . ALA A 1 93 ? 1.788 -22.708 -19.624 1.00 93.56 93 ALA A N 1
ATOM 710 C CA . ALA A 1 93 ? 0.691 -22.206 -20.441 1.00 93.56 93 ALA A CA 1
ATOM 711 C C . ALA A 1 93 ? -0.428 -21.661 -19.538 1.00 93.56 93 ALA A C 1
ATOM 713 O O . ALA A 1 93 ? -0.784 -22.294 -18.545 1.00 93.56 93 ALA A O 1
ATOM 714 N N . GLY A 1 94 ? -0.994 -20.507 -19.896 1.00 92.75 94 GLY A N 1
ATOM 715 C CA . GLY A 1 94 ? -2.082 -19.867 -19.150 1.00 92.75 94 GLY A CA 1
ATOM 716 C C . GLY A 1 94 ? -1.599 -18.882 -18.083 1.00 92.75 94 GLY A C 1
ATOM 717 O O . GLY A 1 94 ? -0.578 -18.222 -18.257 1.00 92.75 94 GLY A O 1
ATOM 718 N N . VAL A 1 95 ? -2.358 -18.764 -16.991 1.00 91.25 95 VAL A N 1
ATOM 719 C CA . VAL A 1 95 ? -2.074 -17.873 -15.855 1.00 91.25 95 VAL A CA 1
ATOM 720 C C . VAL A 1 95 ? -1.962 -18.683 -14.568 1.00 91.25 95 VAL A C 1
ATOM 722 O O . VAL A 1 95 ? -2.687 -19.659 -14.377 1.00 91.25 95 VAL A O 1
ATOM 725 N N . ASN A 1 96 ? -1.058 -18.277 -13.679 1.00 89.25 96 ASN A N 1
ATOM 726 C CA . ASN A 1 96 ? -0.966 -18.831 -12.333 1.00 89.25 96 ASN A CA 1
ATOM 727 C C . ASN A 1 96 ? -1.485 -17.791 -11.340 1.00 89.25 96 ASN A C 1
ATOM 729 O O . ASN A 1 96 ? -1.020 -16.652 -11.345 1.00 89.25 96 ASN A O 1
ATOM 733 N N . ILE A 1 97 ? -2.459 -18.186 -10.525 1.00 87.44 97 ILE A N 1
ATOM 734 C CA . ILE A 1 97 ? -3.117 -17.322 -9.547 1.00 87.44 97 ILE A CA 1
ATOM 735 C C . ILE A 1 97 ? -2.922 -17.953 -8.172 1.00 87.44 97 ILE A C 1
ATOM 737 O O . ILE A 1 97 ? -3.054 -19.170 -8.013 1.00 87.44 97 ILE A O 1
ATOM 741 N N . LEU A 1 98 ? -2.619 -17.128 -7.169 1.00 74.75 98 LEU A N 1
ATOM 742 C CA . LEU A 1 98 ? -2.662 -17.571 -5.782 1.00 74.75 98 LEU A CA 1
ATOM 743 C C . LEU A 1 98 ? -4.127 -17.850 -5.412 1.00 74.75 98 LEU A C 1
ATOM 745 O O . LEU A 1 98 ? -4.933 -16.931 -5.336 1.00 74.75 98 LEU A O 1
ATOM 749 N N . ASN A 1 99 ? -4.468 -19.124 -5.217 1.00 66.12 99 ASN A N 1
ATOM 750 C CA . ASN A 1 99 ? -5.859 -19.566 -5.060 1.00 66.12 99 ASN A CA 1
ATOM 751 C C . ASN A 1 99 ? -6.516 -19.118 -3.736 1.00 66.12 99 ASN A C 1
ATOM 753 O O . ASN A 1 99 ? -7.736 -19.116 -3.626 1.00 66.12 99 ASN A O 1
ATOM 757 N N . SER A 1 100 ? -5.715 -18.777 -2.726 1.00 62.44 100 SER A N 1
ATOM 758 C CA . SER A 1 100 ? -6.158 -18.279 -1.419 1.00 62.44 100 SER A CA 1
ATOM 759 C C . SER A 1 100 ? -4.956 -17.758 -0.631 1.00 62.44 100 SER A C 1
ATOM 761 O O . SER A 1 100 ? -3.866 -18.326 -0.760 1.00 62.44 100 SER A O 1
ATOM 763 N N . GLY A 1 101 ? -5.162 -16.757 0.225 1.00 66.88 101 GLY A N 1
ATOM 764 C CA . GLY A 1 101 ? -4.132 -16.202 1.105 1.00 66.88 101 GLY A CA 1
ATOM 765 C C . GLY A 1 101 ? -3.726 -14.773 0.746 1.00 66.88 101 GLY A C 1
ATOM 766 O O . GLY A 1 101 ? -4.429 -14.092 0.004 1.00 66.88 101 GLY A O 1
ATOM 767 N N . ALA A 1 102 ? -2.588 -14.326 1.275 1.00 69.56 102 ALA A N 1
ATOM 768 C CA . ALA A 1 102 ? -2.127 -12.938 1.176 1.00 69.56 102 ALA A CA 1
ATOM 769 C C . ALA A 1 102 ? -0.641 -12.845 0.796 1.00 69.56 102 ALA A C 1
ATOM 771 O O . ALA A 1 102 ? 0.105 -13.818 0.921 1.00 69.56 102 ALA A O 1
ATOM 772 N N . TYR A 1 103 ? -0.206 -11.668 0.343 1.00 75.94 103 TYR A N 1
ATOM 773 C CA . TYR A 1 103 ? 1.208 -11.328 0.166 1.00 75.94 103 TYR A CA 1
ATOM 774 C C . TYR A 1 103 ? 1.630 -10.386 1.287 1.00 75.94 103 TYR A C 1
ATOM 776 O O . TYR A 1 103 ? 1.022 -9.338 1.474 1.00 75.94 103 TYR A O 1
ATOM 784 N N . GLU A 1 104 ? 2.685 -10.745 2.003 1.00 76.25 104 GLU A N 1
ATOM 785 C CA . GLU A 1 104 ? 3.272 -9.886 3.028 1.00 76.25 104 GLU A CA 1
ATOM 786 C C . GLU A 1 104 ? 4.179 -8.828 2.376 1.00 76.25 104 GLU A C 1
ATOM 788 O O . GLU A 1 104 ? 4.905 -9.123 1.417 1.00 76.25 104 GLU A O 1
ATOM 793 N N . THR A 1 105 ? 4.168 -7.601 2.909 1.00 81.38 105 THR A N 1
ATOM 794 C CA . THR A 1 105 ? 5.072 -6.523 2.483 1.00 81.38 105 THR A CA 1
ATOM 795 C C . THR A 1 105 ? 5.845 -5.963 3.672 1.00 81.38 105 THR A C 1
ATOM 797 O O . THR A 1 105 ? 5.322 -5.967 4.784 1.00 81.38 105 THR A O 1
ATOM 800 N N . PRO A 1 106 ? 7.061 -5.422 3.470 1.00 74.56 106 PRO A N 1
ATOM 801 C CA . PRO A 1 106 ? 7.834 -4.897 4.585 1.00 74.56 106 PRO A CA 1
ATOM 802 C C . PRO A 1 106 ? 7.295 -3.606 5.197 1.00 74.56 106 PRO A C 1
ATOM 804 O O . PRO A 1 106 ? 7.973 -3.103 6.068 1.00 74.56 106 PRO A O 1
ATOM 807 N N . LEU A 1 107 ? 6.173 -3.020 4.752 1.00 73.69 107 LEU A N 1
ATOM 808 C CA . LEU A 1 107 ? 5.815 -1.621 5.032 1.00 73.69 107 LEU A CA 1
ATOM 809 C C . LEU A 1 107 ? 5.409 -1.294 6.490 1.00 73.69 107 LEU A C 1
ATOM 811 O O . LEU A 1 107 ? 5.305 -0.111 6.790 1.00 73.69 107 LEU A O 1
ATOM 815 N N . GLY A 1 108 ? 5.320 -2.241 7.428 1.00 71.44 108 GLY A N 1
ATOM 816 C CA . GLY A 1 108 ? 5.217 -1.952 8.876 1.00 71.44 108 GLY A CA 1
ATOM 817 C C . GLY A 1 108 ? 3.786 -1.856 9.425 1.00 71.44 108 GLY A C 1
ATOM 818 O O . GLY A 1 108 ? 2.841 -2.209 8.733 1.00 71.44 108 GLY A O 1
ATOM 819 N N . ILE A 1 109 ? 3.617 -1.398 10.674 1.00 81.06 109 ILE A N 1
ATOM 820 C CA . ILE A 1 109 ? 2.328 -1.424 11.394 1.00 81.06 109 ILE A CA 1
ATOM 821 C C . ILE A 1 109 ? 1.716 -0.030 11.562 1.00 81.06 109 ILE A C 1
ATOM 823 O O . ILE A 1 109 ? 2.416 0.969 11.739 1.00 81.06 109 ILE A O 1
ATOM 827 N N . VAL A 1 110 ? 0.386 0.047 11.528 1.00 86.75 110 VAL A N 1
ATOM 828 C CA . VAL A 1 110 ? -0.340 1.298 11.764 1.00 86.75 110 VAL A CA 1
ATOM 829 C C . VAL A 1 110 ? -0.099 1.814 13.187 1.00 86.75 110 VAL A C 1
ATOM 831 O O . VAL A 1 110 ? -0.309 1.109 14.172 1.00 86.75 110 VAL A O 1
ATOM 834 N N . LYS A 1 111 ? 0.270 3.089 13.293 1.00 88.75 111 LYS A N 1
ATOM 835 C CA . LYS A 1 111 ? 0.304 3.868 14.529 1.00 88.75 111 LYS A CA 1
ATOM 836 C C . LYS A 1 111 ? -0.846 4.866 14.537 1.00 88.75 111 LYS A C 1
ATOM 838 O O . LYS A 1 111 ? -1.115 5.525 13.533 1.00 88.75 111 LYS A O 1
ATOM 843 N N . ILE A 1 112 ? -1.485 5.021 15.692 1.00 91.25 112 ILE A N 1
ATOM 844 C CA . ILE A 1 112 ? -2.523 6.029 15.903 1.00 91.25 112 ILE A CA 1
ATOM 845 C C . ILE A 1 112 ? -2.041 7.015 16.968 1.00 91.25 112 ILE A C 1
ATOM 847 O O . ILE A 1 112 ? -1.740 6.634 18.095 1.00 91.25 112 ILE A O 1
ATOM 851 N N . ASP A 1 113 ? -1.956 8.286 16.592 1.00 91.56 113 ASP A N 1
ATOM 852 C CA . ASP A 1 113 ? -1.696 9.418 17.474 1.00 91.56 113 ASP A CA 1
ATOM 853 C C . ASP A 1 113 ? -2.980 9.762 18.243 1.00 91.56 113 ASP A C 1
ATOM 855 O O . ASP A 1 113 ? -3.938 10.326 17.704 1.00 91.56 113 ASP A O 1
ATOM 859 N N . GLU A 1 114 ? -3.021 9.377 19.515 1.00 92.62 114 GLU A N 1
ATOM 860 C CA . GLU A 1 114 ? -4.204 9.541 20.360 1.00 92.62 114 GLU A CA 1
ATOM 861 C C . GLU A 1 114 ? -4.526 10.999 20.678 1.00 92.62 114 GLU A C 1
ATOM 863 O O . GLU A 1 114 ? -5.696 11.321 20.898 1.00 92.62 114 GLU A O 1
ATOM 868 N N . GLU A 1 115 ? -3.534 11.888 20.649 1.00 94.38 115 GLU A N 1
ATOM 869 C CA . GLU A 1 115 ? -3.737 13.315 20.898 1.00 94.38 115 GLU A CA 1
ATOM 870 C C . GLU A 1 115 ? -4.496 13.956 19.733 1.00 94.38 115 GLU A C 1
ATOM 872 O O . GLU A 1 115 ? -5.423 14.742 19.935 1.00 94.38 115 GLU A O 1
ATOM 877 N N . LYS A 1 116 ? -4.174 13.554 18.498 1.00 93.75 116 LYS A N 1
ATOM 878 C CA . LYS A 1 116 ? -4.873 14.021 17.288 1.00 93.75 116 LYS A CA 1
ATOM 879 C C . LYS A 1 116 ? -6.190 13.300 17.035 1.00 93.75 116 LYS A C 1
ATOM 881 O O . LYS A 1 116 ? -7.110 13.863 16.441 1.00 93.75 116 LYS A O 1
ATOM 886 N N . CYS A 1 117 ? -6.292 12.034 17.430 1.00 95.62 117 CYS A N 1
ATOM 887 C CA . CYS A 1 117 ? -7.483 11.239 17.177 1.00 95.62 117 CYS A CA 1
ATOM 888 C C . CYS A 1 117 ? -8.675 11.790 17.970 1.00 95.62 117 CYS A C 1
ATOM 890 O O . CYS A 1 117 ? -8.637 11.875 19.190 1.00 95.62 117 CYS A O 1
ATOM 892 N N . ASN A 1 118 ? -9.781 12.111 17.305 1.00 96.88 118 ASN A N 1
ATOM 893 C CA . ASN A 1 118 ? -11.001 12.587 17.967 1.00 96.88 118 ASN A CA 1
ATOM 894 C C . ASN A 1 118 ? -12.095 11.511 18.096 1.00 96.88 118 ASN A C 1
ATOM 896 O O . ASN A 1 118 ? -13.217 11.830 18.476 1.00 96.88 118 ASN A O 1
ATOM 900 N N . GLY A 1 119 ? -11.798 10.260 17.730 1.00 96.31 119 GLY A N 1
ATOM 901 C CA . GLY A 1 119 ? -12.745 9.150 17.863 1.00 96.31 119 GLY A CA 1
ATOM 902 C C . GLY A 1 119 ? -13.860 9.089 16.821 1.00 96.31 119 GLY A C 1
ATOM 903 O O . GLY A 1 119 ? -14.779 8.296 16.989 1.00 96.31 119 GLY A O 1
ATOM 904 N N . CYS A 1 120 ? -13.803 9.878 15.740 1.00 95.50 120 CYS A N 1
ATOM 905 C CA . CYS A 1 120 ? -14.878 9.928 14.736 1.00 95.50 120 CYS A CA 1
ATOM 906 C C . CYS A 1 120 ? -15.175 8.594 14.023 1.00 95.50 120 CYS A C 1
ATOM 908 O O . CYS A 1 120 ? -16.243 8.449 13.438 1.00 95.50 120 CYS A O 1
ATOM 910 N N . GLY A 1 121 ? -14.250 7.629 14.048 1.00 95.19 121 GLY A N 1
ATOM 911 C CA . GLY A 1 121 ? -14.480 6.278 13.526 1.00 95.19 121 GLY A CA 1
ATOM 912 C C . GLY A 1 121 ? -14.411 6.123 12.009 1.00 95.19 121 GLY A C 1
ATOM 913 O O . GLY A 1 121 ? -14.573 5.006 11.537 1.00 95.19 121 GLY A O 1
ATOM 914 N N . LEU A 1 122 ? -14.109 7.176 11.243 1.00 93.69 122 LEU A N 1
ATOM 915 C CA . LEU A 1 122 ? -14.064 7.120 9.770 1.00 93.69 122 LEU A CA 1
ATOM 916 C C . LEU A 1 122 ? -13.055 6.103 9.213 1.00 93.69 122 LEU A C 1
ATOM 918 O O . LEU A 1 122 ? -13.285 5.524 8.162 1.00 93.69 122 LEU A O 1
ATOM 922 N N . CYS A 1 123 ? -11.974 5.828 9.943 1.00 92.25 123 CYS A N 1
ATOM 923 C CA . CYS A 1 123 ? -10.980 4.823 9.566 1.00 92.25 123 CYS A CA 1
ATOM 924 C C . CYS A 1 123 ? -11.423 3.369 9.801 1.00 92.25 123 CYS A C 1
ATOM 926 O O . CYS A 1 123 ? -10.810 2.463 9.242 1.00 92.25 123 CYS A O 1
ATOM 928 N N . VAL A 1 124 ? -12.445 3.128 10.634 1.00 94.81 124 VAL A N 1
ATOM 929 C CA . VAL A 1 124 ? -12.860 1.771 11.036 1.00 94.81 124 VAL A CA 1
ATOM 930 C C . VAL A 1 124 ? -13.444 0.984 9.854 1.00 94.81 124 VAL A C 1
ATOM 932 O O . VAL A 1 124 ? -12.990 -0.136 9.634 1.00 94.81 124 VAL A O 1
ATOM 935 N N . PRO A 1 125 ? -14.379 1.529 9.046 1.00 91.69 125 PRO A N 1
ATOM 936 C CA . PRO A 1 125 ? -14.929 0.804 7.899 1.00 91.69 125 PRO A CA 1
ATOM 937 C C . PRO A 1 125 ? -13.904 0.498 6.800 1.00 91.69 125 PRO A C 1
ATOM 939 O O . PRO A 1 125 ? -14.083 -0.475 6.074 1.00 91.69 125 PRO A O 1
ATOM 942 N N . SER A 1 126 ? -12.847 1.307 6.677 1.00 86.69 126 SER A N 1
ATOM 943 C CA . SER A 1 126 ? -11.813 1.135 5.647 1.00 86.69 126 SER A CA 1
ATOM 944 C C . SER A 1 126 ? -10.784 0.052 5.991 1.00 86.69 126 SER A C 1
ATOM 946 O O . SER A 1 126 ? -9.964 -0.293 5.146 1.00 86.69 126 SER A O 1
ATOM 948 N N . CYS A 1 127 ? -10.811 -0.500 7.210 1.00 88.00 127 CYS A N 1
ATOM 949 C CA . CYS A 1 127 ? -9.972 -1.630 7.604 1.00 88.00 127 CYS A CA 1
ATOM 950 C C . CYS A 1 127 ? -10.745 -2.943 7.429 1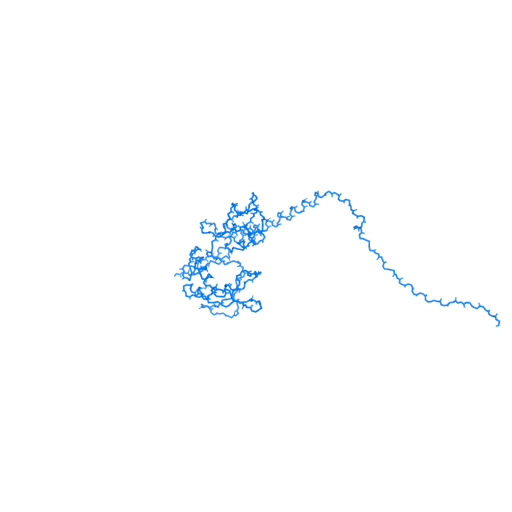.00 88.00 127 CYS A C 1
ATOM 952 O O . CYS A 1 127 ? -11.531 -3.336 8.296 1.00 88.00 127 CYS A O 1
ATOM 954 N N . ALA A 1 128 ? -10.520 -3.629 6.307 1.00 86.69 128 ALA A N 1
ATOM 955 C CA . ALA A 1 128 ? -11.221 -4.869 5.971 1.00 86.69 128 ALA A CA 1
ATOM 956 C C . ALA A 1 128 ? -10.913 -6.010 6.958 1.00 86.69 128 ALA A C 1
ATOM 958 O O . ALA A 1 128 ? -11.757 -6.874 7.196 1.00 86.69 128 ALA A O 1
ATOM 959 N N . GLU A 1 129 ? -9.739 -5.959 7.583 1.00 88.81 129 GLU A N 1
ATOM 960 C CA . GLU A 1 129 ? -9.212 -6.915 8.556 1.00 88.81 129 GLU A CA 1
ATOM 961 C C . GLU A 1 129 ? -9.806 -6.693 9.959 1.00 88.81 129 GLU A C 1
ATOM 963 O O . GLU A 1 129 ? -9.588 -7.492 10.870 1.00 88.81 129 GLU A O 1
ATOM 968 N N . GLY A 1 130 ? -10.548 -5.595 10.167 1.00 91.62 130 GLY A N 1
ATOM 969 C CA . GLY A 1 130 ? -11.121 -5.238 11.467 1.00 91.62 130 GLY A CA 1
ATOM 970 C C . GLY A 1 130 ? -10.073 -4.901 12.533 1.00 91.62 130 GLY A C 1
ATOM 971 O O . GLY A 1 130 ? -10.372 -4.947 13.728 1.00 91.62 130 GLY A O 1
ATOM 972 N N . ALA A 1 131 ? -8.846 -4.571 12.120 1.00 92.75 131 ALA A N 1
ATOM 973 C CA . ALA A 1 131 ? -7.730 -4.300 13.019 1.00 92.75 131 ALA A CA 1
ATOM 974 C C . ALA A 1 131 ? -7.928 -3.024 13.847 1.00 92.75 131 ALA A C 1
ATOM 976 O O . ALA A 1 131 ? -7.413 -2.947 14.959 1.00 92.75 131 ALA A O 1
ATOM 977 N N . ILE A 1 132 ? -8.678 -2.040 13.335 1.00 94.31 132 ILE A N 1
ATOM 978 C CA . ILE A 1 132 ? -8.944 -0.763 14.009 1.00 94.31 132 ILE A CA 1
ATOM 979 C C . ILE A 1 132 ? -10.373 -0.739 14.549 1.00 94.31 132 ILE A C 1
ATOM 981 O O . ILE A 1 132 ? -11.329 -0.967 13.812 1.00 94.31 132 ILE A O 1
ATOM 985 N N . GLN A 1 133 ? -10.532 -0.386 15.824 1.00 95.06 133 GLN A N 1
ATOM 986 C CA . GLN A 1 133 ? -11.834 -0.120 16.443 1.00 95.06 133 GLN A CA 1
ATOM 987 C C . GLN A 1 133 ? -11.787 1.141 17.303 1.00 95.06 133 GLN A C 1
ATOM 989 O O . GLN A 1 133 ? -10.714 1.609 17.687 1.00 95.06 133 GLN A O 1
ATOM 994 N N . ILE A 1 134 ? -12.963 1.690 17.622 1.00 96.00 134 ILE A N 1
ATOM 995 C CA . ILE A 1 134 ? -13.074 2.754 18.621 1.00 96.00 134 ILE A CA 1
ATOM 996 C C . ILE A 1 134 ? -13.128 2.131 20.015 1.00 96.00 134 ILE A C 1
ATOM 998 O O . ILE A 1 134 ? -14.085 1.439 20.360 1.00 96.00 134 ILE A O 1
ATOM 1002 N N . ILE A 1 135 ? -12.098 2.403 20.811 1.00 93.44 135 ILE A N 1
ATOM 1003 C CA . ILE A 1 135 ? -11.938 1.953 22.193 1.00 93.44 135 ILE A CA 1
ATOM 1004 C C . ILE A 1 135 ? -11.646 3.198 23.031 1.00 93.44 135 ILE A C 1
ATOM 1006 O O . ILE A 1 135 ? -10.761 3.986 22.696 1.00 93.44 135 ILE A O 1
ATOM 1010 N N . ASP A 1 136 ? -12.437 3.412 24.083 1.00 93.12 136 ASP A N 1
ATOM 1011 C CA . ASP A 1 136 ? -12.346 4.587 24.963 1.00 93.12 136 ASP A CA 1
ATOM 1012 C C . ASP A 1 136 ? -12.396 5.930 24.210 1.00 93.12 136 ASP A C 1
ATOM 1014 O O . ASP A 1 136 ? -11.692 6.888 24.522 1.00 93.12 136 ASP A O 1
ATOM 1018 N N . GLY A 1 137 ? -13.233 5.997 23.169 1.00 94.62 137 GLY A N 1
ATOM 1019 C CA . GLY A 1 137 ? -13.423 7.207 22.366 1.00 94.62 137 GLY A CA 1
ATOM 1020 C C . GLY A 1 137 ? -12.258 7.544 21.429 1.00 94.62 137 GLY A C 1
ATOM 1021 O O . GLY A 1 137 ? -12.233 8.639 20.874 1.00 94.62 137 GLY A O 1
ATOM 1022 N N . LYS A 1 138 ? -11.303 6.630 21.223 1.00 95.88 138 LYS A N 1
ATOM 1023 C CA . LYS A 1 138 ? -10.172 6.793 20.296 1.00 95.88 138 LYS A CA 1
ATOM 1024 C C . LYS A 1 138 ? -10.069 5.589 19.368 1.00 95.88 138 LYS A C 1
ATOM 1026 O O . LYS A 1 138 ? -10.461 4.484 19.730 1.00 95.88 138 LYS A O 1
ATOM 1031 N N . ALA A 1 139 ? -9.545 5.796 18.164 1.00 96.19 139 ALA A N 1
ATOM 1032 C CA . ALA A 1 139 ? -9.194 4.684 17.291 1.00 96.19 139 ALA A CA 1
ATOM 1033 C C . ALA A 1 139 ? -7.969 3.963 17.867 1.00 96.19 139 ALA A C 1
ATOM 1035 O O . ALA A 1 139 ? -6.995 4.611 18.245 1.00 96.19 139 ALA A O 1
ATOM 1036 N N . ARG A 1 140 ? -8.025 2.635 17.949 1.00 95.06 140 ARG A N 1
ATOM 1037 C CA . ARG A 1 140 ? -6.930 1.789 18.434 1.00 95.06 140 ARG A CA 1
ATOM 1038 C C . ARG A 1 140 ? -6.823 0.529 17.593 1.00 95.06 140 ARG A C 1
ATOM 1040 O O . ARG A 1 140 ? -7.837 0.029 17.102 1.00 95.06 140 ARG A O 1
ATOM 1047 N N . LEU A 1 141 ? -5.606 0.001 17.485 1.00 92.56 141 LEU A N 1
ATOM 1048 C CA . LEU A 1 141 ? -5.416 -1.366 17.024 1.00 92.56 141 LEU A CA 1
ATOM 1049 C C . LEU A 1 141 ? -5.920 -2.328 18.099 1.00 92.56 141 LEU A C 1
ATOM 1051 O O . LEU A 1 141 ? -5.502 -2.260 19.252 1.00 92.56 141 LEU A O 1
ATOM 1055 N N . VAL A 1 142 ? -6.834 -3.214 17.717 1.00 92.25 142 VAL A N 1
ATOM 1056 C CA . VAL A 1 142 ? -7.413 -4.227 18.609 1.00 92.25 142 VAL A CA 1
ATOM 1057 C C . VAL A 1 142 ? -6.350 -5.254 18.974 1.00 92.25 142 VAL A C 1
ATOM 1059 O O . VAL A 1 142 ? -6.216 -5.627 20.138 1.00 92.25 142 VAL A O 1
ATOM 1062 N N . LYS A 1 143 ? -5.608 -5.701 17.958 1.00 89.50 143 LYS A N 1
ATOM 1063 C CA . LYS A 1 143 ? -4.389 -6.496 18.059 1.00 89.50 143 LYS A CA 1
ATOM 1064 C C . LYS A 1 143 ? -3.517 -6.235 16.844 1.00 89.50 143 LYS A C 1
ATOM 1066 O O . LYS A 1 143 ? -4.018 -5.978 15.751 1.00 89.50 143 LYS A O 1
ATOM 1071 N N . GLU A 1 144 ? -2.219 -6.358 17.046 1.00 86.75 144 GLU A N 1
ATOM 1072 C CA . GLU A 1 144 ? -1.211 -6.079 16.028 1.00 86.75 144 GLU A CA 1
ATOM 1073 C C . GLU A 1 144 ? -1.220 -7.119 14.915 1.00 86.75 144 GLU A C 1
ATOM 1075 O O . GLU A 1 144 ? -1.252 -6.742 13.751 1.00 86.75 144 GLU A O 1
ATOM 1080 N N . GLN A 1 145 ? -1.385 -8.397 15.272 1.00 85.81 145 GLN A N 1
ATOM 1081 C CA . GLN A 1 145 ? -1.546 -9.518 14.336 1.00 85.81 145 GLN A CA 1
ATOM 1082 C C . GLN A 1 145 ? -2.741 -9.396 13.367 1.00 85.81 145 GLN A C 1
ATOM 1084 O O . GLN A 1 145 ? -2.896 -10.239 12.488 1.00 85.81 145 GLN A O 1
ATOM 1089 N N . TYR A 1 146 ? -3.632 -8.413 13.537 1.00 88.69 146 TYR A N 1
ATOM 1090 C CA . TYR A 1 146 ? -4.718 -8.141 12.585 1.00 88.69 146 TYR A CA 1
ATOM 1091 C C . TYR A 1 146 ? -4.357 -7.043 11.582 1.00 88.69 146 TYR A C 1
ATOM 1093 O O . TYR A 1 146 ? -5.032 -6.905 10.569 1.00 88.69 146 TYR A O 1
ATOM 1101 N N . CYS A 1 147 ? -3.326 -6.243 11.857 1.00 87.38 147 CYS A N 1
ATOM 1102 C CA . CYS A 1 147 ? -2.876 -5.183 10.970 1.00 87.38 147 CYS A CA 1
ATOM 1103 C C . CYS A 1 147 ? -1.904 -5.761 9.941 1.00 87.38 147 CYS A C 1
ATOM 1105 O O . CYS A 1 147 ? -0.818 -6.215 10.284 1.00 87.38 147 CYS A O 1
ATOM 1107 N N . ASP A 1 148 ? -2.287 -5.715 8.671 1.00 81.31 148 ASP A N 1
ATOM 1108 C CA . ASP A 1 148 ? -1.474 -6.198 7.552 1.00 81.31 148 ASP A CA 1
ATOM 1109 C C . ASP A 1 148 ? -0.457 -5.160 7.036 1.00 81.31 148 ASP A C 1
ATOM 1111 O O . ASP A 1 148 ? 0.341 -5.444 6.141 1.00 81.31 148 ASP A O 1
ATOM 1115 N N . GLY A 1 149 ? -0.495 -3.940 7.582 1.00 80.75 149 GLY A N 1
ATOM 1116 C CA . GLY A 1 149 ? 0.382 -2.843 7.186 1.00 80.75 149 GLY A CA 1
ATOM 1117 C C . GLY A 1 149 ? 0.036 -2.178 5.853 1.00 80.75 149 GLY A C 1
ATOM 1118 O O . GLY A 1 149 ? 0.792 -1.318 5.398 1.0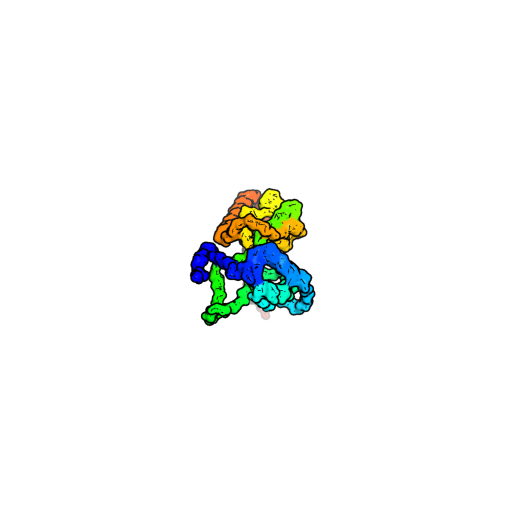0 80.75 149 GLY A O 1
ATOM 1119 N N . LEU A 1 150 ? -1.098 -2.521 5.227 1.00 79.31 150 LEU A N 1
ATOM 1120 C CA . LEU A 1 150 ? -1.486 -1.998 3.911 1.00 79.31 150 LEU A CA 1
ATOM 1121 C C . LEU A 1 150 ? -1.813 -0.499 3.948 1.00 79.31 150 LEU A C 1
ATOM 1123 O O . LEU A 1 150 ? -1.634 0.214 2.960 1.00 79.31 150 LEU A O 1
ATOM 1127 N N . GLY A 1 151 ? -2.269 -0.006 5.103 1.00 82.44 151 GLY A N 1
ATOM 1128 C CA . GLY A 1 151 ? -2.464 1.422 5.337 1.00 82.44 151 GLY A CA 1
ATOM 1129 C C . GLY A 1 151 ? -3.723 2.013 4.695 1.00 82.44 151 GLY A C 1
ATOM 1130 O O . GLY A 1 151 ? -3.780 3.227 4.508 1.00 82.44 151 GLY A O 1
ATOM 1131 N N . ALA A 1 152 ? -4.752 1.204 4.409 1.00 81.44 152 ALA A N 1
ATOM 1132 C CA . ALA A 1 152 ? -6.042 1.675 3.879 1.00 81.44 152 ALA A CA 1
ATOM 1133 C C . ALA A 1 152 ? -6.672 2.813 4.716 1.00 81.44 152 ALA A C 1
ATOM 1135 O O . ALA A 1 152 ? -7.362 3.682 4.196 1.00 81.44 152 ALA A O 1
ATOM 1136 N N . CYS A 1 153 ? -6.377 2.855 6.015 1.00 85.44 153 CYS A N 1
ATOM 1137 C CA . CYS A 1 153 ? -6.853 3.869 6.952 1.00 85.44 153 CYS A CA 1
ATOM 1138 C C . CYS A 1 153 ? -6.097 5.215 6.915 1.00 85.44 153 CYS A C 1
ATOM 1140 O O . CYS A 1 153 ? -6.604 6.194 7.463 1.00 85.44 153 CYS A O 1
ATOM 1142 N N . LEU A 1 154 ? -4.909 5.301 6.297 1.00 79.31 154 LEU A N 1
ATOM 1143 C CA . LEU A 1 154 ? -4.030 6.483 6.367 1.00 79.31 154 LEU A CA 1
ATOM 1144 C C . LEU A 1 154 ? -4.680 7.758 5.805 1.00 79.31 154 LEU A C 1
ATOM 1146 O O . LEU A 1 154 ? -4.437 8.846 6.321 1.00 79.31 154 LEU A O 1
ATOM 1150 N N . GLY A 1 155 ? -5.518 7.626 4.773 1.00 78.44 155 GLY A N 1
ATOM 1151 C CA . GLY A 1 155 ? -6.224 8.749 4.142 1.00 78.44 155 GLY A CA 1
ATOM 1152 C C . GLY A 1 155 ? -7.577 9.090 4.770 1.00 78.44 155 GLY A C 1
ATOM 1153 O O . GLY A 1 155 ? -8.142 10.137 4.473 1.00 78.44 155 GLY A O 1
ATOM 1154 N N . GLU A 1 156 ? -8.092 8.233 5.650 1.00 87.50 156 GLU A N 1
ATOM 1155 C CA . GLU A 1 156 ? -9.459 8.339 6.182 1.00 87.50 156 GLU A CA 1
ATOM 1156 C C . GLU A 1 156 ? -9.548 9.222 7.421 1.00 87.50 156 GLU A C 1
ATOM 1158 O O . GLU A 1 156 ? -10.631 9.636 7.837 1.00 87.50 156 GLU A O 1
ATOM 1163 N N . CYS A 1 157 ? -8.412 9.488 8.069 1.00 89.38 157 CYS A N 1
ATOM 1164 C CA . CYS A 1 157 ? -8.386 10.307 9.265 1.00 89.38 157 CYS A CA 1
ATOM 1165 C C . CYS A 1 157 ? -8.265 11.794 8.894 1.00 89.38 157 CYS A C 1
ATOM 1167 O O . CYS A 1 157 ? -7.159 12.245 8.586 1.00 89.38 157 CYS A O 1
ATOM 1169 N N . PRO A 1 158 ? -9.331 12.608 9.029 1.00 89.75 158 PRO A N 1
ATOM 1170 C CA . PRO A 1 158 ? -9.265 14.037 8.710 1.00 89.75 158 PRO A CA 1
ATOM 1171 C C . PRO A 1 158 ? -8.325 14.818 9.639 1.00 89.75 158 PRO A C 1
ATOM 1173 O O . PRO A 1 158 ? -7.942 15.938 9.323 1.00 89.75 158 PRO A O 1
ATOM 1176 N N . GLN A 1 159 ? -7.953 14.235 10.784 1.00 93.50 159 GLN A N 1
ATOM 1177 C CA . GLN A 1 159 ? -7.020 14.837 11.740 1.00 93.50 159 GLN A CA 1
ATOM 1178 C C . GLN A 1 159 ? -5.555 14.473 11.469 1.00 93.50 159 GLN A C 1
ATOM 1180 O O . GLN A 1 159 ? -4.673 14.920 12.198 1.00 93.50 159 GLN A O 1
ATOM 1185 N N . GLY A 1 160 ? -5.280 13.625 10.467 1.00 88.88 160 GLY A N 1
ATOM 1186 C CA . GLY A 1 160 ? -3.927 13.123 10.215 1.00 88.88 160 GLY A CA 1
ATOM 1187 C C . GLY A 1 160 ? -3.350 12.366 11.416 1.00 88.88 160 GLY A C 1
ATOM 1188 O O . GLY A 1 160 ? -2.155 12.459 11.693 1.00 88.88 160 GLY A O 1
ATOM 1189 N N . ALA A 1 161 ? -4.207 11.673 12.174 1.00 92.06 161 ALA A N 1
ATOM 1190 C CA . ALA A 1 161 ? -3.818 10.951 13.384 1.00 92.06 161 ALA A CA 1
ATOM 1191 C C . ALA A 1 161 ? -3.233 9.562 13.096 1.00 92.06 161 ALA A C 1
ATOM 1193 O O . ALA A 1 161 ? -2.771 8.901 14.016 1.00 92.06 161 ALA A O 1
ATOM 1194 N N . ILE A 1 162 ? -3.285 9.088 11.852 1.00 88.38 162 ILE A N 1
ATOM 1195 C CA . ILE A 1 162 ? -2.859 7.738 11.485 1.00 88.38 162 ILE A CA 1
ATOM 1196 C C . ILE A 1 162 ? -1.568 7.836 10.683 1.00 88.38 162 ILE A C 1
ATOM 1198 O O . ILE A 1 162 ? -1.502 8.553 9.686 1.00 88.38 162 ILE A O 1
ATOM 1202 N N . THR A 1 163 ? -0.549 7.108 11.121 1.00 84.19 163 THR A N 1
ATOM 1203 C CA . THR A 1 163 ? 0.732 6.953 10.428 1.00 84.19 163 THR A CA 1
ATOM 1204 C C . THR A 1 163 ? 1.131 5.479 10.415 1.00 84.19 163 THR A C 1
ATOM 1206 O O . THR A 1 163 ? 0.449 4.640 10.996 1.00 84.19 163 THR A O 1
ATOM 1209 N N . ILE A 1 164 ? 2.213 5.132 9.722 1.00 82.44 164 ILE A N 1
ATOM 1210 C CA . ILE A 1 164 ? 2.834 3.808 9.836 1.00 82.44 164 ILE A CA 1
ATOM 1211 C C . ILE A 1 164 ? 4.165 3.975 10.561 1.00 82.44 164 ILE A C 1
ATOM 1213 O O . ILE A 1 164 ? 4.909 4.909 10.251 1.00 82.44 164 ILE A O 1
ATOM 1217 N N . GLU A 1 165 ? 4.470 3.086 11.501 1.00 74.56 165 GLU A N 1
ATOM 1218 C CA . GLU A 1 165 ? 5.746 3.068 12.217 1.00 74.56 165 GLU A CA 1
ATOM 1219 C C . GLU A 1 165 ? 6.454 1.713 12.091 1.00 74.56 165 GLU A C 1
ATOM 1221 O O . GLU A 1 165 ? 5.821 0.669 11.922 1.00 74.56 165 GLU A O 1
ATOM 1226 N N . GLU A 1 166 ? 7.786 1.733 12.188 1.00 68.75 166 GLU A N 1
ATOM 1227 C CA . GLU A 1 166 ? 8.553 0.518 12.461 1.00 68.75 166 GLU A CA 1
ATOM 1228 C C . GLU A 1 166 ? 8.632 0.284 13.952 1.00 68.75 166 GLU A C 1
ATOM 1230 O O . GLU A 1 166 ? 9.212 1.080 14.692 1.00 68.75 166 GLU A O 1
ATOM 1235 N N . ARG A 1 167 ? 8.110 -0.858 14.369 1.00 75.25 167 ARG A N 1
ATOM 1236 C CA . ARG A 1 167 ? 8.372 -1.426 15.679 1.00 75.25 167 ARG A CA 1
ATOM 1237 C C . ARG A 1 167 ? 8.231 -2.933 15.607 1.00 75.25 167 ARG A C 1
ATOM 1239 O O . ARG A 1 167 ? 7.627 -3.459 14.675 1.00 75.25 167 ARG A O 1
ATOM 1246 N N . GLU A 1 168 ? 8.791 -3.605 16.599 1.00 72.88 168 GLU A N 1
ATOM 1247 C CA . GLU A 1 168 ? 8.503 -5.013 16.829 1.00 72.88 168 GLU A CA 1
ATOM 1248 C C . GLU A 1 168 ? 7.000 -5.154 17.116 1.00 72.88 168 GLU A C 1
ATOM 1250 O O . GLU A 1 168 ? 6.446 -4.428 17.950 1.00 72.88 168 GLU A O 1
ATOM 1255 N N . ALA A 1 169 ? 6.343 -6.007 16.337 1.00 71.69 169 ALA A N 1
ATOM 1256 C CA . ALA A 1 169 ? 4.913 -6.263 16.378 1.00 71.69 169 ALA A CA 1
ATOM 1257 C C . ALA A 1 169 ? 4.661 -7.724 15.998 1.00 71.69 169 ALA A C 1
ATOM 1259 O O . ALA A 1 169 ? 5.486 -8.334 15.313 1.00 71.69 169 ALA A O 1
ATOM 1260 N N . ASP A 1 170 ? 3.537 -8.278 16.445 1.00 75.12 170 ASP A N 1
ATOM 1261 C CA . ASP A 1 170 ? 3.150 -9.642 16.082 1.00 75.12 170 ASP A CA 1
ATOM 1262 C C . ASP A 1 170 ? 2.965 -9.781 14.561 1.00 75.12 170 ASP A C 1
ATOM 1264 O O . ASP A 1 170 ? 2.394 -8.899 13.912 1.00 75.12 170 ASP A O 1
ATOM 1268 N N . ASP A 1 171 ? 3.395 -10.918 14.005 1.00 71.38 171 ASP A N 1
ATOM 1269 C CA . ASP A 1 171 ? 3.161 -11.261 12.599 1.00 71.38 171 ASP A CA 1
ATOM 1270 C C . ASP A 1 171 ? 1.653 -11.223 12.279 1.00 71.38 171 ASP A C 1
ATOM 1272 O O . ASP A 1 171 ? 0.815 -11.694 13.058 1.00 71.38 171 ASP A O 1
ATOM 1276 N N . PHE A 1 172 ? 1.305 -10.721 11.091 1.00 74.88 172 PHE A N 1
ATOM 1277 C CA . PHE A 1 172 ? -0.073 -10.750 10.611 1.00 74.88 172 PHE A CA 1
ATOM 1278 C C . PHE A 1 172 ? -0.593 -12.194 10.483 1.00 74.88 172 PHE A C 1
ATOM 1280 O O . PHE A 1 172 ? 0.010 -13.035 9.812 1.00 74.88 172 PHE A O 1
ATOM 1287 N N . ASP A 1 173 ? -1.755 -12.464 11.083 1.00 77.69 173 ASP A N 1
ATOM 1288 C CA . ASP A 1 173 ? -2.464 -13.743 11.018 1.00 77.69 173 ASP A CA 1
ATOM 1289 C C . ASP A 1 173 ? -3.805 -13.556 10.299 1.00 77.69 173 ASP A C 1
ATOM 1291 O O . ASP A 1 173 ? -4.815 -13.167 10.895 1.00 77.69 173 ASP A O 1
ATOM 1295 N N . ALA A 1 174 ? -3.810 -13.881 9.004 1.00 72.25 174 ALA A N 1
ATOM 1296 C CA . ALA A 1 174 ? -4.978 -13.757 8.136 1.00 72.25 174 ALA A CA 1
ATOM 1297 C C . ALA A 1 174 ? -6.199 -14.530 8.659 1.00 72.25 174 ALA A C 1
ATOM 1299 O O . ALA A 1 174 ? -7.314 -14.018 8.648 1.00 72.25 174 ALA A O 1
ATOM 1300 N N . HIS A 1 175 ? -6.000 -15.746 9.172 1.00 77.00 175 HIS A N 1
ATOM 1301 C CA . HIS A 1 175 ? -7.102 -16.571 9.661 1.00 77.00 175 HIS A CA 1
ATOM 1302 C C . HIS A 1 175 ? -7.658 -16.036 10.988 1.00 77.00 175 HIS A C 1
ATOM 1304 O O . HIS A 1 175 ? -8.867 -16.095 11.232 1.00 77.00 175 HIS A O 1
ATOM 1310 N N . ALA A 1 176 ? -6.802 -15.492 11.856 1.00 82.38 176 ALA A N 1
ATOM 1311 C CA . ALA A 1 176 ? -7.260 -14.821 13.066 1.00 82.38 176 ALA A CA 1
ATOM 1312 C C . ALA A 1 176 ? -8.012 -13.516 12.751 1.00 82.38 176 ALA A C 1
ATOM 1314 O O . ALA A 1 176 ? -9.044 -13.261 13.375 1.00 82.38 176 ALA A O 1
ATOM 1315 N N . ALA A 1 177 ? -7.551 -12.736 11.767 1.00 79.19 177 ALA A N 1
ATOM 1316 C CA . ALA A 1 177 ? -8.236 -11.531 11.300 1.00 79.19 177 ALA A CA 1
ATOM 1317 C C . ALA A 1 177 ? -9.616 -11.854 10.692 1.00 79.19 177 ALA A C 1
ATOM 1319 O O . ALA A 1 177 ? -10.617 -11.252 11.079 1.00 79.19 177 ALA A O 1
ATOM 1320 N N . GLU A 1 178 ? -9.716 -12.872 9.830 1.00 87.00 178 GLU A N 1
ATOM 1321 C CA . GLU A 1 178 ? -10.994 -13.327 9.256 1.00 87.00 178 GLU A CA 1
ATOM 1322 C C . GLU A 1 178 ? -12.001 -13.724 10.344 1.00 87.00 178 GLU A C 1
ATOM 1324 O O . GLU A 1 178 ? -13.124 -13.210 10.380 1.00 87.00 178 GLU A O 1
ATOM 1329 N N . LYS A 1 179 ? -11.585 -14.576 11.291 1.00 94.19 179 LYS A N 1
ATOM 1330 C CA . LYS A 1 179 ? -12.426 -14.957 12.436 1.00 94.19 179 LYS A CA 1
ATOM 1331 C C . LYS A 1 179 ? -12.847 -13.753 13.268 1.00 94.19 179 LYS A C 1
ATOM 1333 O O . LYS A 1 179 ? -13.993 -13.681 13.710 1.00 94.19 179 LYS A O 1
ATOM 1338 N N . HIS A 1 180 ? -11.940 -12.803 13.479 1.00 94.19 180 HIS A N 1
ATOM 1339 C CA . HIS A 1 180 ? -12.242 -11.585 14.216 1.00 94.19 180 HIS A CA 1
ATOM 1340 C C . HIS A 1 180 ? -13.352 -10.774 13.535 1.00 94.19 180 HIS A C 1
ATOM 1342 O O . HIS A 1 180 ? -14.324 -10.386 14.187 1.00 94.19 180 HIS A O 1
ATOM 1348 N N . VAL A 1 181 ? -13.263 -10.584 12.218 1.00 91.69 181 VAL A N 1
ATOM 1349 C CA . VAL A 1 181 ? -14.276 -9.875 11.426 1.00 91.69 181 VAL A CA 1
ATOM 1350 C C . VAL A 1 181 ? -15.626 -10.597 11.466 1.00 91.69 181 VAL A C 1
ATOM 1352 O O . VAL A 1 181 ? -16.668 -9.952 11.622 1.00 91.69 181 VAL A O 1
ATOM 1355 N N . GLU A 1 182 ? -15.644 -11.928 11.372 1.00 95.62 182 GLU A N 1
ATOM 1356 C CA . GLU A 1 182 ? -16.871 -12.723 11.520 1.00 95.62 182 GLU A CA 1
ATOM 1357 C C . GLU A 1 182 ? -17.519 -12.537 12.899 1.00 95.62 182 GLU A C 1
ATOM 1359 O O . GLU A 1 182 ? -18.737 -12.349 13.006 1.00 95.62 182 GLU A O 1
ATOM 1364 N N . GLU A 1 183 ? -16.718 -12.536 13.965 1.00 95.38 183 GLU A N 1
ATOM 1365 C CA . GLU A 1 183 ? -17.201 -12.283 15.321 1.00 95.38 183 GLU A CA 1
ATOM 1366 C C . GLU A 1 183 ? -17.780 -10.874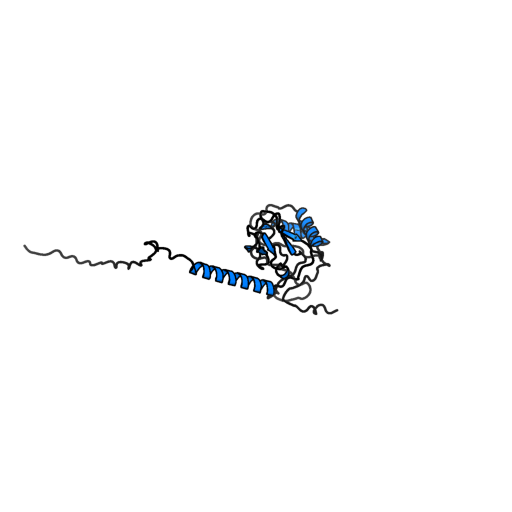 15.483 1.00 95.38 183 GLU A C 1
ATOM 1368 O O . GLU A 1 183 ? -18.822 -10.721 16.129 1.00 95.38 183 GLU A O 1
ATOM 1373 N N . LEU A 1 184 ? -17.146 -9.851 14.899 1.00 92.25 184 LEU A N 1
ATOM 1374 C CA . LEU A 1 184 ? -17.662 -8.478 14.905 1.00 92.25 184 LEU A CA 1
ATOM 1375 C C . LEU A 1 184 ? -19.019 -8.399 14.205 1.00 92.25 184 LEU A C 1
ATOM 1377 O O . LEU A 1 184 ? -19.989 -7.932 14.807 1.00 92.25 184 LEU A O 1
ATOM 1381 N N . LYS A 1 185 ? -19.124 -8.961 12.994 1.00 92.44 185 LYS A N 1
ATOM 1382 C CA . LYS A 1 185 ? -20.382 -9.031 12.232 1.00 92.44 185 LYS A CA 1
ATOM 1383 C C . LYS A 1 185 ? -21.481 -9.739 13.024 1.00 92.44 185 LYS A C 1
ATOM 1385 O O . LYS A 1 185 ? -22.616 -9.261 13.091 1.00 92.44 185 LYS A O 1
ATOM 1390 N N . ARG A 1 186 ? -21.155 -10.857 13.683 1.00 94.19 186 ARG A N 1
ATOM 1391 C CA . ARG A 1 186 ? -22.103 -11.592 14.533 1.00 94.19 186 ARG A CA 1
ATOM 1392 C C . ARG A 1 186 ? -22.559 -10.757 15.731 1.00 94.19 186 ARG A C 1
ATOM 1394 O O . ARG A 1 186 ? -23.752 -10.738 16.033 1.00 94.19 186 ARG A O 1
ATOM 1401 N N . LYS A 1 187 ? -21.641 -10.073 16.421 1.00 91.25 187 LYS A N 1
ATOM 1402 C CA . LYS A 1 187 ? -21.962 -9.210 17.572 1.00 91.25 187 LYS A CA 1
ATOM 1403 C C . LYS A 1 187 ? -22.857 -8.041 17.162 1.00 91.25 187 LYS A C 1
ATOM 1405 O O . LYS A 1 187 ? -23.822 -7.753 17.867 1.00 91.25 187 LYS A O 1
ATOM 1410 N N . GLU A 1 188 ? -22.588 -7.407 16.025 1.00 89.56 188 GLU A N 1
ATOM 1411 C CA . GLU A 1 188 ? -23.445 -6.349 15.483 1.00 89.56 188 GLU A CA 1
ATOM 1412 C C . GLU A 1 188 ? -24.847 -6.854 15.136 1.00 89.56 188 GLU A C 1
ATOM 1414 O O . GLU A 1 188 ? -25.837 -6.212 15.492 1.00 89.56 188 GLU A O 1
ATOM 1419 N N . ALA A 1 189 ? -24.951 -8.022 14.496 1.00 89.62 189 ALA A N 1
ATOM 1420 C CA . ALA A 1 189 ? -26.239 -8.636 14.187 1.00 89.62 189 ALA A CA 1
ATOM 1421 C C . ALA A 1 189 ? -27.055 -8.918 15.462 1.00 89.62 189 ALA A C 1
ATOM 1423 O O . ALA A 1 189 ? -28.249 -8.612 15.521 1.00 89.62 189 ALA A O 1
ATOM 1424 N N . LEU A 1 190 ? -26.412 -9.439 16.513 1.00 87.81 190 LEU A N 1
ATOM 1425 C CA . LEU A 1 190 ? -27.050 -9.676 17.811 1.00 87.81 190 LEU A CA 1
ATOM 1426 C C . LEU A 1 190 ? -27.500 -8.372 18.491 1.00 87.81 190 LEU A C 1
ATOM 1428 O O . LEU A 1 190 ? -28.614 -8.332 19.013 1.00 87.81 190 LEU A O 1
ATOM 1432 N N . LYS A 1 191 ? -26.690 -7.303 18.453 1.00 83.19 191 LYS A N 1
ATOM 1433 C CA . LYS A 1 191 ? -27.062 -5.985 19.004 1.00 83.19 191 LYS A CA 1
ATOM 1434 C C . LYS A 1 191 ? -28.286 -5.398 18.303 1.00 83.19 191 LYS A C 1
ATOM 1436 O O . LYS A 1 191 ? -29.258 -5.065 18.976 1.00 83.19 191 LYS A O 1
ATOM 1441 N N . LYS A 1 192 ? -28.298 -5.390 16.966 1.00 80.50 192 LYS A N 1
ATOM 1442 C CA . LYS A 1 192 ? -29.453 -4.929 16.170 1.00 80.50 192 LYS A CA 1
ATOM 1443 C C . LYS A 1 192 ? -30.724 -5.725 16.488 1.00 80.50 192 LYS A C 1
ATOM 1445 O O . LYS A 1 192 ? -31.808 -5.158 16.590 1.00 80.50 192 LYS A O 1
ATOM 1450 N N . SER A 1 193 ? -30.581 -7.033 16.713 1.00 76.69 193 SER A N 1
ATOM 1451 C CA . SER A 1 193 ? -31.690 -7.920 17.097 1.00 76.69 193 SER A CA 1
ATOM 1452 C C . SER A 1 193 ? -32.224 -7.640 18.510 1.00 76.69 193 SER A C 1
ATOM 1454 O O . SER A 1 193 ? -33.402 -7.865 18.784 1.00 76.69 193 SER A O 1
ATOM 1456 N N . ALA A 1 194 ? -31.361 -7.192 19.426 1.00 71.94 194 ALA A N 1
ATOM 1457 C CA . ALA A 1 194 ? -31.733 -6.843 20.794 1.00 71.94 194 ALA A CA 1
ATOM 1458 C C . ALA A 1 194 ? -32.417 -5.469 20.860 1.00 71.94 194 ALA A C 1
ATOM 1460 O O . ALA A 1 194 ? -33.447 -5.343 21.514 1.00 71.94 194 ALA A O 1
ATOM 1461 N N . GLU A 1 195 ? -31.913 -4.477 20.125 1.00 62.88 195 GLU A N 1
ATOM 1462 C CA . GLU A 1 195 ? -32.492 -3.126 20.046 1.00 62.88 195 GLU A CA 1
ATOM 1463 C C . GLU A 1 195 ? -33.874 -3.117 19.373 1.00 62.88 195 GLU A C 1
ATOM 1465 O O . GLU A 1 195 ? -34.766 -2.377 19.785 1.00 62.88 195 GLU A O 1
ATOM 1470 N N . GLN A 1 196 ? -34.109 -4.008 18.403 1.00 57.81 196 GLN A N 1
ATOM 1471 C CA . GLN A 1 196 ? -35.436 -4.214 17.809 1.00 57.81 196 GLN A CA 1
ATOM 1472 C C . GLN A 1 196 ? -36.468 -4.797 18.790 1.00 57.81 196 GLN A C 1
ATOM 1474 O O . GLN A 1 196 ? -37.667 -4.628 18.576 1.00 57.81 196 GLN A O 1
ATOM 1479 N N . LYS A 1 197 ? -36.036 -5.461 19.872 1.00 54.53 197 LYS A N 1
ATOM 1480 C CA . LYS A 1 197 ? -36.933 -5.999 20.912 1.00 54.53 197 LYS A CA 1
ATOM 1481 C C . LYS A 1 197 ? -37.292 -4.977 21.995 1.00 54.53 197 LYS A C 1
ATOM 1483 O O . LYS A 1 197 ? -38.261 -5.197 22.714 1.00 54.53 197 LYS A O 1
ATOM 1488 N N . THR A 1 198 ? -36.543 -3.881 22.111 1.00 50.38 198 THR A N 1
ATOM 1489 C CA . THR A 1 198 ? -36.763 -2.801 23.092 1.00 50.38 198 THR A CA 1
ATOM 1490 C C . THR A 1 198 ? -37.437 -1.562 22.508 1.00 50.38 198 THR A C 1
ATOM 1492 O O . THR A 1 198 ? -37.680 -0.608 23.247 1.00 50.38 198 THR A O 1
ATOM 1495 N N . ALA A 1 199 ? -37.780 -1.557 21.215 1.00 47.06 199 ALA A N 1
ATOM 1496 C CA . ALA A 1 199 ? -38.575 -0.481 20.636 1.00 47.06 199 ALA A CA 1
ATOM 1497 C C . ALA A 1 199 ? -39.931 -0.388 21.372 1.00 47.06 199 ALA A C 1
ATOM 1499 O O . ALA A 1 199 ? -40.648 -1.393 21.443 1.00 47.06 199 ALA A O 1
ATOM 1500 N N . PRO A 1 200 ? -40.306 0.780 21.935 1.00 51.62 200 PRO A N 1
ATOM 1501 C CA . PRO A 1 200 ? -41.628 0.949 22.523 1.00 51.62 200 PRO A CA 1
ATOM 1502 C C . PRO A 1 200 ? -42.671 0.657 21.446 1.00 51.62 200 PRO A C 1
ATOM 1504 O O . PRO A 1 200 ? -42.435 0.944 20.271 1.00 51.62 200 PRO A O 1
ATOM 1507 N N . GLN A 1 201 ? -43.804 0.071 21.844 1.00 55.81 201 GLN A N 1
ATOM 1508 C CA . GLN A 1 201 ? -44.963 -0.159 20.981 1.00 55.81 201 GLN A CA 1
ATOM 1509 C C . GLN A 1 201 ? -45.361 1.168 20.321 1.00 55.81 201 GLN A C 1
ATOM 1511 O O . GLN A 1 201 ? -46.101 1.974 20.878 1.00 55.81 201 GLN A O 1
ATOM 1516 N N . LEU A 1 202 ? -44.797 1.422 19.143 1.00 50.31 202 LEU A N 1
ATOM 1517 C CA . LEU A 1 202 ? -45.080 2.595 18.343 1.00 50.31 202 LEU A CA 1
ATOM 1518 C C . LEU A 1 202 ? -46.538 2.473 17.923 1.00 50.31 202 LEU A C 1
ATOM 1520 O O . LEU A 1 202 ? -46.918 1.522 17.237 1.00 50.31 202 LEU A O 1
ATOM 1524 N N . HIS A 1 203 ? -47.357 3.425 18.366 1.00 58.81 203 HIS A N 1
ATOM 1525 C CA . HIS A 1 203 ? -48.695 3.616 17.837 1.00 58.81 203 HIS A CA 1
ATOM 1526 C C . HIS A 1 203 ? -48.585 3.715 16.316 1.00 58.81 203 HIS A C 1
ATOM 1528 O O . HIS A 1 203 ? -48.023 4.669 15.779 1.00 58.81 203 HIS A O 1
ATOM 1534 N N . ALA A 1 204 ? -49.054 2.670 15.634 1.00 59.41 204 ALA A N 1
ATOM 1535 C CA . ALA A 1 204 ? -49.032 2.602 14.189 1.00 59.41 204 ALA A CA 1
ATOM 1536 C C . ALA A 1 204 ? -49.777 3.820 13.635 1.00 59.41 204 ALA A C 1
ATOM 1538 O O . ALA A 1 204 ? -50.930 4.072 13.990 1.00 59.41 204 ALA A O 1
ATOM 1539 N N . CYS A 1 205 ? -49.103 4.586 12.779 1.00 59.75 205 CYS A N 1
ATOM 1540 C CA . CYS A 1 205 ? -49.743 5.650 12.026 1.00 59.75 205 CYS A CA 1
ATOM 1541 C C . CYS A 1 205 ? -50.913 5.018 11.243 1.00 59.75 205 CYS A C 1
ATOM 1543 O O . CYS A 1 205 ? -50.701 4.000 10.586 1.00 59.75 205 CYS A O 1
ATOM 1545 N N . PRO A 1 206 ? -52.144 5.553 11.280 1.00 62.75 206 PRO A N 1
ATOM 1546 C CA . PRO A 1 206 ? -53.302 4.901 10.654 1.00 62.75 206 PRO A CA 1
ATOM 1547 C C . PRO A 1 206 ? -53.109 4.555 9.163 1.00 62.75 206 PRO A C 1
ATOM 1549 O O . PRO A 1 206 ? -53.778 3.667 8.640 1.00 62.75 206 PRO A O 1
ATOM 1552 N N . GLY A 1 207 ? -52.170 5.230 8.487 1.00 60.16 207 GLY A N 1
ATOM 1553 C CA . GLY A 1 207 ? -51.812 5.012 7.086 1.00 60.16 207 GLY A CA 1
ATOM 1554 C C . GLY A 1 207 ? -50.859 3.846 6.782 1.00 60.16 207 GLY A C 1
ATOM 1555 O O . GLY A 1 207 ? -50.708 3.524 5.609 1.00 60.16 207 GLY A O 1
ATOM 1556 N N . SER A 1 208 ? -50.227 3.182 7.762 1.00 71.12 208 SER A N 1
ATOM 1557 C CA . SER A 1 208 ? -49.331 2.035 7.482 1.00 71.12 208 SER A CA 1
ATOM 1558 C C . SER A 1 208 ? -50.067 0.716 7.211 1.00 71.12 208 SER A C 1
ATOM 1560 O O . SER A 1 208 ? -49.436 -0.291 6.887 1.00 71.12 208 SER A O 1
ATOM 1562 N N . ALA A 1 209 ? -51.399 0.699 7.302 1.00 71.19 209 ALA A N 1
ATOM 1563 C CA . ALA A 1 209 ? -52.202 -0.450 6.909 1.00 71.19 209 ALA A CA 1
ATOM 1564 C C . ALA A 1 209 ? -52.319 -0.516 5.376 1.00 71.19 209 ALA A C 1
ATOM 1566 O O . ALA A 1 209 ? -53.215 0.087 4.782 1.00 71.19 209 ALA A O 1
ATOM 1567 N N . LEU A 1 210 ? -51.421 -1.267 4.731 1.00 64.44 210 LEU A N 1
ATOM 1568 C CA . LEU A 1 210 ? -51.501 -1.550 3.299 1.00 64.44 210 LEU A CA 1
ATOM 1569 C C . LEU A 1 210 ? -52.822 -2.283 2.999 1.00 64.44 210 LEU A C 1
ATOM 1571 O O . LEU A 1 210 ? -53.000 -3.444 3.367 1.00 64.44 210 LEU A O 1
ATOM 1575 N N . ARG A 1 211 ? -53.765 -1.609 2.333 1.00 69.69 211 ARG A N 1
ATOM 1576 C CA . ARG A 1 211 ? -54.976 -2.237 1.790 1.00 69.69 211 ARG A CA 1
ATOM 1577 C C . ARG A 1 211 ? -54.805 -2.421 0.291 1.00 69.69 211 ARG A C 1
ATOM 1579 O O . ARG A 1 211 ? -54.592 -1.456 -0.435 1.00 69.69 211 ARG A O 1
ATOM 1586 N N . SER A 1 212 ? -54.919 -3.661 -0.172 1.00 66.94 212 SER A N 1
ATOM 1587 C CA . SER A 1 212 ? -55.033 -3.949 -1.600 1.00 66.94 212 SER A CA 1
ATOM 1588 C C . SER A 1 212 ? -56.486 -3.741 -2.022 1.00 66.94 212 SER A C 1
ATOM 1590 O O . SER A 1 212 ? -57.390 -4.408 -1.515 1.00 66.94 212 SER A O 1
ATOM 1592 N N . PHE A 1 213 ? -56.719 -2.786 -2.919 1.00 70.69 213 PHE A N 1
ATOM 1593 C CA . PHE A 1 213 ? -58.016 -2.619 -3.562 1.00 70.69 213 PHE A CA 1
ATOM 1594 C C . PHE A 1 213 ? -58.148 -3.654 -4.678 1.00 70.69 213 PHE A C 1
ATOM 1596 O O . PHE A 1 213 ? -57.262 -3.780 -5.524 1.00 70.69 213 PHE A O 1
ATOM 1603 N N . LYS A 1 214 ? -59.260 -4.397 -4.693 1.00 63.31 214 LYS A N 1
ATOM 1604 C CA . LYS A 1 214 ? -59.597 -5.233 -5.848 1.00 63.31 214 LYS A CA 1
ATOM 1605 C C . LYS A 1 214 ? -59.900 -4.319 -7.042 1.00 63.31 214 LYS A C 1
ATOM 1607 O O . LYS A 1 214 ? -60.674 -3.376 -6.866 1.00 63.31 214 LYS A O 1
ATOM 1612 N N . PRO A 1 215 ? -59.332 -4.576 -8.232 1.00 56.88 215 PRO A N 1
ATOM 1613 C CA . PRO A 1 215 ? -59.670 -3.799 -9.412 1.00 56.88 215 PRO A CA 1
ATOM 1614 C C . PRO A 1 215 ? -61.145 -4.016 -9.761 1.00 56.88 215 PRO A C 1
ATOM 1616 O O . PRO A 1 215 ? -61.645 -5.142 -9.710 1.00 56.88 215 PRO A O 1
ATOM 1619 N N . ALA A 1 216 ? -61.845 -2.929 -10.085 1.00 62.94 216 ALA A N 1
ATOM 1620 C CA . ALA A 1 216 ? -63.213 -2.997 -10.576 1.00 62.94 216 ALA A CA 1
ATOM 1621 C C . ALA A 1 216 ? -63.220 -3.650 -11.965 1.00 62.94 216 ALA A C 1
ATOM 1623 O O . ALA A 1 216 ? -62.464 -3.250 -12.852 1.00 62.94 216 ALA A O 1
ATOM 1624 N N . VAL A 1 217 ? -64.067 -4.664 -12.142 1.00 57.94 217 VAL A N 1
ATOM 1625 C CA . VAL A 1 217 ? -64.337 -5.263 -13.452 1.00 57.94 217 VAL A CA 1
ATOM 1626 C C . VAL A 1 217 ? -65.177 -4.262 -14.251 1.00 57.94 217 VAL A C 1
ATOM 1628 O O . VAL A 1 217 ? -66.203 -3.816 -13.734 1.00 57.94 217 VAL A O 1
ATOM 1631 N N . PRO A 1 218 ? -64.781 -3.879 -15.477 1.00 52.88 218 PRO A N 1
ATOM 1632 C CA . PRO A 1 218 ? -65.595 -2.989 -16.287 1.00 52.88 218 PRO A CA 1
ATOM 1633 C C . PRO A 1 218 ? -66.850 -3.742 -16.745 1.00 52.88 218 PRO A C 1
ATOM 1635 O O . PRO A 1 218 ? -66.758 -4.770 -17.415 1.00 52.88 218 PRO A O 1
ATOM 1638 N N . GLN A 1 219 ? -68.024 -3.238 -16.366 1.00 53.59 219 GLN A N 1
ATOM 1639 C CA . GLN A 1 219 ? -69.295 -3.686 -16.924 1.00 53.59 219 GLN A CA 1
ATOM 1640 C C . GLN A 1 219 ? -69.471 -3.038 -18.296 1.00 53.59 219 GLN A C 1
ATOM 1642 O O . GLN A 1 219 ? -69.804 -1.861 -18.389 1.00 53.59 219 GLN A O 1
ATOM 1647 N N . ASN A 1 220 ? -69.248 -3.809 -19.356 1.00 49.22 220 ASN A N 1
ATOM 1648 C CA . ASN A 1 220 ? -69.837 -3.509 -20.654 1.00 49.22 220 ASN A CA 1
ATOM 1649 C C . ASN A 1 220 ? -71.065 -4.403 -20.821 1.00 49.22 220 ASN A C 1
ATOM 1651 O O . ASN A 1 220 ? -70.963 -5.508 -21.347 1.00 49.22 220 ASN A O 1
ATOM 1655 N N . GLU A 1 221 ? -72.220 -3.911 -20.379 1.00 44.62 221 GLU A N 1
ATOM 1656 C CA . GLU A 1 221 ? -73.508 -4.370 -20.890 1.00 44.62 221 GLU A CA 1
ATOM 1657 C C . GLU A 1 221 ? -74.027 -3.300 -21.850 1.00 44.62 221 GLU A C 1
ATOM 1659 O O . GLU A 1 221 ? -74.502 -2.239 -21.452 1.00 44.62 221 GLU A O 1
ATOM 1664 N N . VAL A 1 222 ? -73.877 -3.575 -23.145 1.00 51.19 222 VAL A N 1
ATOM 1665 C CA . VAL A 1 222 ? -74.716 -2.965 -24.171 1.00 51.19 222 VAL A CA 1
ATOM 1666 C C . VAL A 1 222 ? -76.014 -3.755 -24.153 1.00 51.19 222 VAL A C 1
ATOM 1668 O O . VAL A 1 222 ? -75.977 -4.951 -24.420 1.00 51.19 222 VAL A O 1
ATOM 1671 N N . ASN A 1 223 ? -77.133 -3.100 -23.859 1.00 42.78 223 ASN A N 1
ATOM 1672 C CA . ASN A 1 223 ? -78.425 -3.484 -24.413 1.00 42.78 223 ASN A CA 1
ATOM 1673 C C . ASN A 1 223 ? -79.282 -2.231 -24.588 1.00 42.78 223 ASN A C 1
ATOM 1675 O O . ASN A 1 223 ? -79.736 -1.603 -23.635 1.00 42.78 223 ASN A O 1
ATOM 1679 N N . ASP A 1 224 ? -79.419 -1.880 -25.861 1.00 50.81 224 ASP A N 1
ATOM 1680 C CA . ASP A 1 224 ? -80.374 -0.942 -26.418 1.00 50.81 224 ASP A CA 1
ATOM 1681 C C . ASP A 1 224 ? -81.785 -1.525 -26.265 1.00 50.81 224 ASP A C 1
ATOM 1683 O O . ASP A 1 224 ? -82.081 -2.608 -26.775 1.00 50.81 224 ASP A O 1
ATOM 1687 N N . SER A 1 225 ? -82.643 -0.830 -25.523 1.00 48.09 225 SER A N 1
ATOM 1688 C CA . SER A 1 225 ? -84.077 -1.094 -25.515 1.00 48.09 225 SER A CA 1
ATOM 1689 C C . SER A 1 225 ? -84.831 0.163 -25.096 1.00 48.09 225 SER A C 1
ATOM 1691 O O . SER A 1 225 ? -85.003 0.429 -23.905 1.00 48.09 225 SER A O 1
ATOM 1693 N N . THR A 1 226 ? -85.329 0.911 -26.076 1.00 46.59 226 THR A N 1
ATOM 1694 C CA . THR A 1 226 ? -86.503 1.769 -25.899 1.00 46.59 226 THR A CA 1
ATOM 1695 C C . THR A 1 226 ? -87.594 1.353 -26.883 1.00 46.59 226 THR A C 1
ATOM 1697 O O . THR A 1 226 ? -87.560 1.643 -28.073 1.00 46.59 226 THR A O 1
ATOM 1700 N N . ASP A 1 227 ? -88.520 0.573 -26.329 1.00 43.81 227 ASP A N 1
ATOM 1701 C CA . ASP A 1 227 ? -89.974 0.645 -26.480 1.00 43.81 227 ASP A CA 1
ATOM 1702 C C . ASP A 1 227 ? -90.608 1.038 -27.836 1.00 43.81 227 ASP A C 1
ATOM 1704 O O . ASP A 1 227 ? -90.553 2.168 -28.314 1.00 43.81 227 ASP A O 1
ATOM 1708 N N . SER A 1 228 ? -91.379 0.073 -28.354 1.00 46.81 228 SER A N 1
ATOM 1709 C CA . SER A 1 228 ? -92.640 0.256 -29.109 1.00 46.81 228 SER A CA 1
ATOM 1710 C C . SER A 1 228 ? -93.691 1.044 -28.270 1.00 46.81 228 SER A C 1
ATOM 1712 O O . SER A 1 228 ? -93.459 1.161 -27.070 1.00 46.81 228 SER A O 1
ATOM 1714 N N . PRO A 1 229 ? -94.880 1.498 -28.765 1.00 50.41 229 PRO A N 1
ATOM 1715 C CA . PRO A 1 229 ? -95.614 0.992 -29.936 1.00 50.41 229 PRO A CA 1
ATOM 1716 C C . PRO A 1 229 ? -96.454 1.996 -30.785 1.00 50.41 229 PRO A C 1
ATOM 1718 O O . PRO A 1 229 ? -96.850 3.073 -30.352 1.00 50.41 229 PRO A O 1
ATOM 1721 N N . SER A 1 230 ? -96.790 1.527 -31.996 1.00 47.91 230 SER A N 1
ATOM 1722 C CA . SER A 1 230 ? -98.029 1.720 -32.787 1.00 47.91 230 SER A CA 1
ATOM 1723 C C . SER A 1 230 ? -98.690 3.107 -32.915 1.00 47.91 230 SER A C 1
ATOM 1725 O O . SER A 1 230 ? -99.393 3.532 -31.999 1.00 47.91 230 SER A O 1
ATOM 1727 N N . GLN A 1 231 ? -98.654 3.669 -34.133 1.00 41.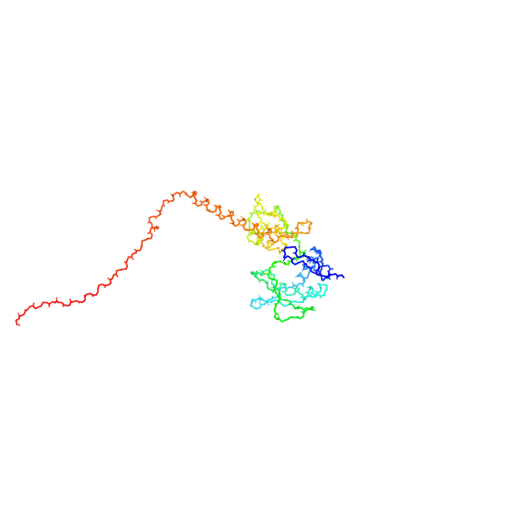06 231 GLN A N 1
ATOM 1728 C CA . GLN A 1 231 ? -99.809 3.806 -35.050 1.00 41.06 231 GLN A CA 1
ATOM 1729 C C . GLN A 1 231 ? -99.335 3.653 -36.499 1.00 41.06 231 GLN A C 1
ATOM 1731 O O . GLN A 1 231 ? -98.177 4.043 -36.768 1.00 41.06 231 GLN A O 1
#

Sequence (231 aa):
MNIFSNRNQGGIRRPAVAGAFYPSSSSSLREDIISYLANVEKIQIDGKIIALIVPHAGYMYSGQVASYAYKQIEGMTFDSVIALGVSHRVPFAGVNILNSGAYETPLGIVKIDEEKCNGCGLCVPSCAEGAIQIIDGKARLVKEQYCDGLGACLGECPQGAITIEEREADDFDAHAAEKHVEELKRKEALKKSAEQKTAPQLHACPGSALRSFKPAVPQNEVNDSTDSPSQ